Protein 4HBK (pdb70)

B-factor: mean 17.93, std 8.65, range [5.61, 59.39]

Solvent-accessible surface area: 13708 Å² total; per-residue (Å²): 111,138,60,42,162,6,65,70,50,113,58,1,31,7,8,0,1,2,2,82,97,11,84,136,52,69,7,14,41,0,0,100,58,0,1,81,39,21,1,79,3,0,5,0,0,39,22,41,169,12,6,47,87,0,0,86,17,2,83,90,2,27,120,60,42,195,38,121,43,116,61,4,14,0,1,0,3,0,6,1,6,36,6,98,49,118,40,0,62,147,6,0,76,66,0,9,157,45,1,119,22,132,42,0,22,3,1,0,3,15,16,0,0,2,2,101,66,58,59,107,18,87,10,71,75,129,128,38,97,20,32,73,24,115,14,70,16,48,46,3,4,117,24,0,6,97,1,38,86,108,35,37,1,68,3,1,0,0,2,4,2,5,59,97,0,0,81,50,2,38,143,110,29,151,42,112,0,1,0,0,9,5,2,0,1,2,18,26,5,17,66,113,10,3,107,25,0,59,89,52,36,5,10,0,3,0,24,12,2,43,53,140,7,54,83,35,96,9,0,82,95,0,3,149,135,46,182,38,48,30,5,12,0,0,0,17,0,0,7,48,35,144,1,0,0,2,1,76,10,24,71,95,165,112,0,86,36,4,44,72,0,69,111,29,118,4,54,136,141,9,25,117,54,1,49,85,85,21,116,86,89,56,81,94,46,60,122,99,1,58,70,20,156,36,16,2,38,174,63,130,62

Sequence (301 aa):
MEPLKMNNGRSIPVIGLGTWNSPPGEVGAAVKKALEIGYRHLDCAYVYRNEAEIGEALENALNSLRLKREDIFITSKLWNTFFRPEHVRKACEETLKNLRLNYLDLYLIHWPVPLKHGGDLFPTDSNGQLCLDNVPHEDTWKEMEKLVDEGLVKSIGLSNFNKRQIQNILEHCRIKPANLQIEIHANFPNIKLVEYAQSVGLTVTAYAPLGNLLTKPCVLEIAHRHKKTPAQVLLRYLLQRKLIVVPKSVTFKRIEENFQVFDFQLSNEEMHELNTESLNERQFTLLQMSGHQEYPFKEEY

Secondary structure (DSSP, 8-state):
-PPEEPTTS-EE-SB-EE--SPSTTHHHHHHHHHHHHT--EEE--GGGT-HHHHHHHHHHHHHHTT--GGGSEEEEEE-GGG-SHHHHHHHHHHHHHHHT-S-EEEEEE--S--B-SSS-SS-B-SSS-B-B----HHHHHHHHHHHHHTTSEEEEEEES--HHHHHHHHHH-SS---EEEEE-BTTB--HHHHHHHHHTT-EEEEESTT--GGG-HHHHHHHHHHT--HHHHHHHHHHHTT-EE--B---HHHHHHHH--SS----HHHHHHHH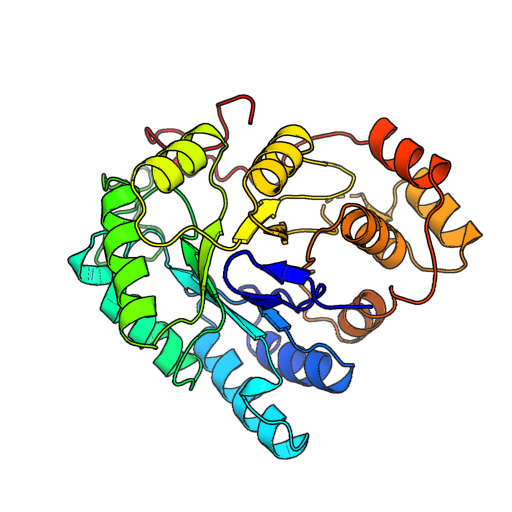HT-----S---GGGTTSTT-TTSS--

Nearest PDB structures (foldseek):
  4hbk-assembly1_A  TM=1.003E+00  e=3.392E-67  Schistosoma japonicum
  1hqt-assembly1_A  TM=9.658E-01  e=2.242E-40  Sus scrofa
  2alr-assembly1_A  TM=9.658E-01  e=7.827E-40  Homo sapiens
  1abn-assembly1_A  TM=9.702E-01  e=4.597E-37  Homo sapiens
  1lwi-assembly1_B  TM=9.612E-01  e=2.238E-34  Rattus norvegicus

CATH classification: 3.20.20.100

Organism: Schistosoma japonicum (NCBI:txid6182)

Radius of gyration: 18.74 Å; Cα contacts (8 Å, |Δi|>4): 573; chains: 1; bounding box: 38×51×46 Å

Foldseek 3Di:
DAFPQWPVRDGHRQEEAEAALDDPPLLLLLLLLLVVLPHQEYAEEVQRVCLLSQLVSVVVNCVVVVHDPVSHAYEYEDAQQQLQLVRLVVSLVVSCVSNVHQAHAEYEHAEPWHAHHDDDSFPADPVRAGHTDDDQPLSSVVSVVVCCVVRRYVAYAYELAALVNLVVNVVRDPHHHGEYEYADWLQAHVPVRCVSCVVVRHAYEHECLCVVQQPDPLLVVQCVVFVAGSLLSGSLLQVVVVHRYHYYDSDSVVSNSNPPNPPDHDDPVSSVVSNVPHNHDDPDQPCSRVPDPRRHPPPPD

InterPro domains:
  IPR018170 Aldo/keto reductase, conserved site [PS00062] (144-161)
  IPR018170 Aldo/keto reductase, conserved site [PS00063] (255-270)
  IPR018170 Aldo/keto reductase, conserved site [PS00798] (38-55)
  IPR020471 Aldo-keto reductase [PIRSF000097] (4-310)
  IPR020471 Aldo-keto reductase [PR00069] (34-58)
  IPR020471 Aldo-keto reductase [PR00069] (94-112)
  IPR020471 Aldo-keto reductase [PR00069] (144-161)
  IPR020471 Aldo-keto reductase [PR00069] (178-207)
  IPR020471 Aldo-keto reductase [PR00069] (222-246)
  IPR020471 Aldo-keto reductase [PTHR11732] (5-286)
  IPR023210 NADP-dependent oxidoreductase domain [PF00248] (15-284)
  IPR036812 NAD(P)-dependent oxidoreductase domain superfamily [G3DSA:3.20.20.100] (2-310)
  IPR036812 NAD(P)-dependent oxidoreductase domain superfamily [SSF51430] (5-305)

Structure (mmCIF, N/CA/C/O backbone):
data_4HBK
#
_entry.id   4HBK
#
_cell.length_a   67.486
_cell.length_b   90.990
_cell.length_c   54.667
_cell.angle_alpha   90.00
_cell.angle_beta   90.00
_cell.angle_gamma   90.00
#
_symmetry.space_group_name_H-M   'P 21 21 2'
#
loop_
_entity.id
_entity.type
_entity.pdbx_description
1 polymer 'Aldo-keto reductase family 1, member B4 (Aldose reductase)'
2 water water
#
loop_
_atom_site.group_PDB
_atom_site.id
_atom_site.type_symbol
_atom_site.label_atom_id
_atom_site.label_alt_id
_atom_site.label_comp_id
_atom_site.label_asym_id
_atom_site.label_entity_id
_atom_site.label_seq_id
_atom_site.pdbx_PDB_ins_code
_atom_site.Cartn_x
_atom_site.Cartn_y
_atom_site.Cartn_z
_atom_site.occupancy
_atom_site.B_iso_or_equiv
_atom_site.auth_seq_id
_atom_site.auth_comp_id
_atom_site.auth_asym_id
_atom_site.auth_atom_id
_atom_site.pdbx_PDB_model_num
ATOM 1 N N . MET A 1 35 ? 19.814 -35.806 -11.621 1.00 38.38 1 MET A N 1
ATOM 2 C CA . MET A 1 35 ? 21.190 -35.478 -11.993 1.00 42.24 1 MET A CA 1
ATOM 3 C C . MET A 1 35 ? 21.785 -34.318 -11.179 1.00 39.00 1 MET A C 1
ATOM 4 O O . MET A 1 35 ? 21.146 -33.775 -10.265 1.00 37.52 1 MET A O 1
ATOM 9 N N . GLU A 1 36 ? 23.007 -33.936 -11.540 1.00 33.64 2 GLU A N 1
ATOM 10 C CA . GLU A 1 36 ? 23.845 -33.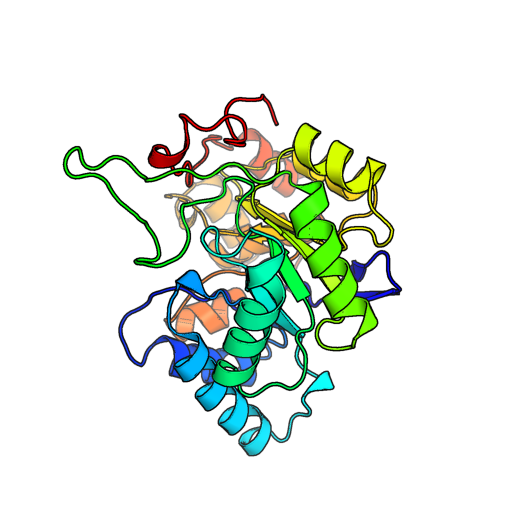101 -10.684 1.00 26.35 2 GLU A CA 1
ATOM 11 C C . GLU A 1 36 ? 23.527 -31.612 -10.722 1.00 25.42 2 GLU A C 1
ATOM 12 O O . GLU A 1 36 ? 23.231 -31.057 -11.782 1.00 18.15 2 GLU A O 1
ATOM 18 N N . PRO A 1 37 ? 23.629 -30.959 -9.555 1.00 21.50 3 PRO A N 1
ATOM 19 C CA . PRO A 1 37 ? 23.485 -29.510 -9.417 1.00 17.13 3 PRO A CA 1
ATOM 20 C C . PRO A 1 37 ? 24.453 -28.844 -10.364 1.00 20.14 3 PRO A C 1
ATOM 21 O O . PRO A 1 37 ? 25.512 -29.401 -10.640 1.00 19.75 3 PRO A O 1
ATOM 25 N N . LEU A 1 38 ? 24.093 -27.674 -10.867 1.00 12.17 4 LEU A N 1
ATOM 26 C CA . LEU A 1 38 ? 25.004 -26.918 -11.704 1.00 15.45 4 LEU A CA 1
ATOM 27 C C . LEU A 1 38 ? 26.035 -26.180 -10.830 1.00 19.28 4 LEU A C 1
ATOM 28 O O . LEU A 1 38 ? 25.701 -25.622 -9.778 1.00 18.26 4 LEU A O 1
ATOM 33 N N . LYS A 1 39 ? 27.289 -26.188 -11.264 1.00 15.03 5 LYS A N 1
ATOM 34 C CA . LYS A 1 39 ? 28.348 -25.506 -10.539 1.00 15.38 5 LYS A CA 1
ATOM 35 C C . LYS A 1 39 ? 28.460 -24.072 -11.012 1.00 15.93 5 LYS A C 1
ATOM 36 O O . LYS A 1 39 ? 28.557 -23.803 -12.215 1.00 16.86 5 LYS A O 1
ATOM 42 N N . MET A 1 40 ? 28.466 -23.142 -10.069 1.00 15.58 6 MET A N 1
ATOM 43 C CA . MET A 1 40 ? 28.451 -21.734 -10.434 1.00 15.12 6 MET A CA 1
ATOM 44 C C . MET A 1 40 ? 29.858 -21.163 -10.432 1.00 15.15 6 MET A C 1
ATOM 45 O O . MET A 1 40 ? 30.790 -21.800 -9.957 1.00 14.15 6 MET A O 1
ATOM 50 N N . ASN A 1 41 ? 30.022 -19.958 -10.957 1.00 16.18 7 ASN A N 1
ATOM 51 C CA . ASN A 1 41 ? 31.371 -19.414 -11.081 1.00 17.70 7 ASN A CA 1
ATOM 52 C C . ASN A 1 41 ? 32.065 -19.111 -9.749 1.00 17.94 7 ASN A C 1
ATOM 53 O O . ASN A 1 41 ? 33.253 -18.801 -9.729 1.00 22.17 7 ASN A O 1
ATOM 58 N N . ASN A 1 42 ? 31.337 -19.200 -8.642 1.00 17.95 8 ASN A N 1
ATOM 59 C CA . ASN A 1 42 ? 31.945 -18.970 -7.331 1.00 13.87 8 ASN A CA 1
ATOM 60 C C . ASN A 1 42 ? 32.192 -20.270 -6.570 1.00 14.39 8 ASN A C 1
ATOM 61 O O . ASN A 1 42 ? 32.482 -20.257 -5.375 1.00 15.74 8 ASN A O 1
ATOM 66 N N . GLY A 1 43 ? 32.065 -21.396 -7.261 1.00 15.66 9 GLY A N 1
ATOM 67 C CA . GLY A 1 43 ? 32.348 -22.682 -6.655 1.00 17.62 9 GLY A CA 1
ATOM 68 C C . GLY A 1 43 ? 31.132 -23.355 -6.046 1.00 20.22 9 GLY A C 1
ATOM 69 O O . GLY A 1 43 ? 31.144 -24.565 -5.828 1.00 15.02 9 GLY A O 1
ATOM 70 N N . ARG A 1 44 ? 30.078 -22.583 -5.777 1.00 18.87 10 ARG A N 1
ATOM 71 C CA . ARG A 1 44 ? 28.862 -23.144 -5.183 1.00 16.17 10 ARG A CA 1
ATOM 72 C C . ARG A 1 44 ? 27.974 -23.822 -6.235 1.00 15.61 10 ARG A C 1
ATOM 73 O O . ARG A 1 44 ? 28.104 -23.560 -7.435 1.00 18.25 10 ARG A O 1
ATOM 81 N N . SER A 1 45 ? 27.086 -24.702 -5.783 1.00 10.95 11 SER A N 1
ATOM 82 C CA . SER A 1 45 ? 26.195 -25.432 -6.688 1.00 15.68 11 SER A CA 1
ATOM 83 C C . SER A 1 45 ? 24.755 -25.003 -6.537 1.00 14.26 11 SER A C 1
ATOM 84 O O . SER A 1 45 ? 24.317 -24.610 -5.449 1.00 8.14 11 SER A O 1
ATOM 87 N N . ILE A 1 46 ? 24.011 -25.128 -7.631 1.00 12.41 12 ILE A N 1
ATOM 88 C CA . ILE A 1 46 ? 22.581 -24.881 -7.607 1.00 10.96 12 ILE A CA 1
ATOM 89 C C . ILE A 1 46 ? 21.813 -26.037 -8.252 1.00 9.29 12 ILE A C 1
ATOM 90 O O . ILE A 1 46 ? 22.132 -26.446 -9.363 1.00 11.40 12 ILE A O 1
ATOM 95 N N . PRO A 1 47 ? 20.791 -26.562 -7.556 1.00 9.16 13 PRO A N 1
ATOM 96 C CA . PRO A 1 47 ? 19.942 -27.651 -8.059 1.00 8.33 13 PRO A CA 1
ATOM 97 C C . PRO A 1 47 ? 19.242 -27.272 -9.357 1.00 8.35 13 PRO A C 1
ATOM 98 O O . PRO A 1 47 ? 18.730 -26.159 -9.473 1.00 8.61 13 PRO A O 1
ATOM 102 N N . VAL A 1 48 ? 19.218 -28.182 -10.327 1.00 8.20 14 VAL A N 1
ATOM 103 C CA . VAL A 1 48 ? 18.757 -27.824 -11.669 1.00 8.56 14 VAL A CA 1
ATOM 104 C C . VAL A 1 48 ? 17.237 -27.704 -11.793 1.00 9.73 14 VAL A C 1
ATOM 105 O O . VAL A 1 48 ? 16.725 -27.278 -12.836 1.00 9.06 14 VAL A O 1
ATOM 109 N N . ILE A 1 49 ? 16.513 -28.100 -10.750 1.00 7.49 15 ILE A N 1
ATOM 110 C CA . ILE A 1 49 ? 15.077 -27.826 -10.696 1.00 9.68 15 ILE A CA 1
ATOM 111 C C . ILE A 1 49 ? 14.710 -27.233 -9.339 1.00 9.71 15 ILE A C 1
ATOM 112 O O . ILE A 1 49 ? 15.249 -27.641 -8.310 1.00 9.41 15 ILE A O 1
ATOM 117 N N . GLY A 1 50 ? 13.816 -26.249 -9.356 1.00 8.25 16 GLY A N 1
ATOM 118 C CA . GLY A 1 50 ? 13.330 -25.637 -8.139 1.00 9.34 16 GLY A CA 1
ATOM 119 C C . GLY A 1 50 ? 11.852 -25.346 -8.266 1.00 9.81 16 GLY A C 1
ATOM 120 O O . GLY A 1 50 ? 11.323 -25.293 -9.381 1.00 10.14 16 GLY A O 1
ATOM 121 N N . LEU A 1 51 ? 11.172 -25.174 -7.135 1.00 8.13 17 LEU A N 1
ATOM 122 C CA . LEU A 1 51 ? 9.770 -24.776 -7.163 1.00 8.58 17 LEU A CA 1
ATOM 123 C C . LEU A 1 51 ? 9.657 -23.282 -7.415 1.00 9.81 17 LEU A C 1
ATOM 124 O O . LEU A 1 51 ? 10.217 -22.482 -6.664 1.00 10.64 17 LEU A O 1
ATOM 129 N N . GLY A 1 52 ? 8.947 -22.909 -8.473 1.00 7.97 18 GLY A N 1
ATOM 130 C CA . GLY A 1 52 ? 8.670 -21.511 -8.735 1.00 11.18 18 GLY A CA 1
ATOM 131 C C . GLY A 1 52 ? 7.442 -21.095 -7.950 1.00 15.07 18 GLY A C 1
ATOM 132 O O . GLY A 1 52 ? 6.462 -21.841 -7.883 1.00 14.88 18 GLY A O 1
ATOM 133 N N . THR A 1 53 ? 7.490 -19.921 -7.333 1.00 15.67 19 THR A N 1
ATOM 134 C CA . THR A 1 53 ? 6.339 -19.432 -6.592 1.00 15.50 19 THR A CA 1
ATOM 135 C C . THR A 1 53 ? 5.772 -18.177 -7.257 1.00 20.06 19 THR A C 1
ATOM 136 O O . THR A 1 53 ? 6.417 -17.548 -8.091 1.00 18.33 19 THR A O 1
ATOM 140 N N . TRP A 1 54 ? 4.548 -17.823 -6.901 1.00 17.67 20 TRP A N 1
ATOM 141 C CA . TRP A 1 54 ? 3.970 -16.596 -7.410 1.00 23.41 20 TRP A CA 1
ATOM 142 C C . TRP A 1 54 ? 2.831 -16.163 -6.503 1.00 23.27 20 TRP A C 1
ATOM 143 O O . TRP A 1 54 ? 2.538 -16.827 -5.503 1.00 20.61 20 TRP A O 1
ATOM 154 N N . ASN A 1 55 ? 2.214 -15.038 -6.842 1.00 21.88 21 ASN A N 1
ATOM 155 C CA . ASN A 1 55 ? 1.112 -14.510 -6.059 1.00 24.05 21 ASN A CA 1
ATOM 156 C C . ASN A 1 55 ? -0.147 -15.348 -6.279 1.00 26.95 21 ASN A C 1
ATOM 157 O O . ASN A 1 55 ? -1.143 -14.864 -6.820 1.00 23.75 21 ASN A O 1
ATOM 162 N N . SER A 1 56 ? -0.082 -16.608 -5.857 1.00 25.39 22 SER A N 1
ATOM 163 C CA . SER A 1 56 ? -1.199 -17.538 -5.956 1.00 23.96 22 SER A CA 1
ATOM 164 C C . SER A 1 56 ? -2.179 -17.327 -4.806 1.00 28.59 22 SER A C 1
ATOM 165 O O . SER A 1 56 ? -1.831 -16.711 -3.792 1.00 26.29 22 SER A O 1
ATOM 168 N N . PRO A 1 57 ? -3.407 -17.852 -4.956 1.00 25.81 23 PRO A N 1
ATOM 169 C CA . PRO A 1 57 ? -4.465 -17.735 -3.944 1.00 30.24 23 PRO A CA 1
ATOM 170 C C . PRO A 1 57 ? -3.956 -18.131 -2.563 1.00 28.12 23 PRO A C 1
ATOM 171 O O . PRO A 1 57 ? -3.092 -18.999 -2.474 1.00 25.71 23 PRO A O 1
ATOM 175 N N . PRO A 1 58 ? -4.509 -17.524 -1.501 1.00 27.68 24 PRO A N 1
ATOM 176 C CA . PRO A 1 58 ? -3.979 -17.637 -0.136 1.00 28.21 24 PRO A CA 1
ATOM 177 C C . PRO A 1 58 ? -3.916 -19.085 0.361 1.00 27.52 24 PRO A C 1
ATOM 178 O O . PRO A 1 58 ? -4.879 -19.839 0.184 1.00 22.92 24 PRO A O 1
ATOM 182 N N . GLY A 1 59 ? -2.797 -19.459 0.981 1.00 21.50 25 GLY A N 1
ATOM 183 C CA . GLY A 1 59 ? -2.653 -20.795 1.533 1.00 17.56 25 GLY A CA 1
ATOM 184 C C . GLY A 1 59 ? -2.159 -21.811 0.523 1.00 18.69 25 GLY A C 1
ATOM 185 O O . GLY A 1 59 ? -1.733 -22.914 0.882 1.00 21.51 25 GLY A O 1
ATOM 186 N N . GLU A 1 60 ? -2.196 -21.453 -0.752 1.00 17.27 26 GLU A N 1
ATOM 187 C CA . GLU A 1 60 ? -1.725 -22.376 -1.779 1.00 15.83 26 GLU A CA 1
ATOM 188 C C . GLU A 1 60 ? -0.191 -22.504 -1.785 1.00 19.56 26 GLU A C 1
ATOM 189 O O . GLU A 1 60 ? 0.340 -23.614 -1.910 1.00 18.53 26 GLU A O 1
ATOM 195 N N . VAL A 1 61 ? 0.524 -21.387 -1.635 1.00 14.53 27 VAL A N 1
ATOM 196 C CA . VAL A 1 61 ? 1.981 -21.447 -1.690 1.00 14.70 27 VAL A CA 1
ATOM 197 C C . VAL A 1 61 ? 2.589 -22.246 -0.533 1.00 12.10 27 VAL A C 1
ATOM 198 O O . VAL A 1 61 ? 3.527 -23.027 -0.730 1.00 10.24 27 VAL A O 1
ATOM 202 N N . GLY A 1 62 ? 2.048 -22.067 0.667 1.00 12.33 28 GLY A N 1
ATOM 203 C CA . GLY A 1 62 ? 2.547 -22.781 1.828 1.00 10.69 28 GLY A CA 1
ATOM 204 C C . GLY A 1 62 ? 2.462 -24.279 1.610 1.00 14.53 28 GLY A C 1
ATOM 205 O O . GLY A 1 62 ? 3.413 -25.033 1.869 1.00 11.48 28 GLY A O 1
ATOM 206 N N . ALA A 1 63 ? 1.314 -24.716 1.108 1.00 11.77 29 ALA A N 1
ATOM 207 C CA . ALA A 1 63 ? 1.090 -26.136 0.867 1.00 15.06 29 ALA A CA 1
ATOM 208 C C . ALA A 1 63 ? 1.969 -26.649 -0.273 1.00 13.02 29 ALA A C 1
ATOM 209 O O . ALA A 1 63 ? 2.458 -27.786 -0.231 1.00 10.59 29 ALA A O 1
ATOM 211 N N . ALA A 1 64 ? 2.162 -25.809 -1.291 1.00 10.90 30 ALA A N 1
ATOM 212 C CA . ALA A 1 64 ? 3.052 -26.138 -2.404 1.00 10.61 30 ALA A CA 1
ATOM 213 C C . ALA A 1 64 ? 4.490 -26.352 -1.919 1.00 10.45 30 ALA A C 1
ATOM 214 O O . ALA A 1 64 ? 5.159 -27.292 -2.351 1.00 10.43 30 ALA A O 1
ATOM 216 N N . VAL A 1 65 ? 4.964 -25.492 -1.019 1.00 8.78 31 VAL A N 1
ATOM 217 C CA . VAL A 1 65 ? 6.332 -25.610 -0.516 1.00 9.84 31 VAL A CA 1
ATOM 218 C C . VAL A 1 65 ? 6.541 -26.967 0.176 1.00 10.68 31 VAL A C 1
ATOM 219 O O . VAL A 1 65 ? 7.454 -27.723 -0.163 1.00 7.41 31 VAL A O 1
ATOM 223 N N . LYS A 1 66 ? 5.669 -27.272 1.125 1.00 12.18 32 LYS A N 1
ATOM 224 C CA . LYS A 1 66 ? 5.670 -28.564 1.808 1.00 13.85 32 LYS A CA 1
ATOM 225 C C . LYS A 1 66 ? 5.579 -29.750 0.836 1.00 10.56 32 LYS A C 1
ATOM 226 O O . LYS A 1 66 ? 6.320 -30.717 0.971 1.00 9.47 32 LYS A O 1
ATOM 232 N N . LYS A 1 67 ? 4.670 -29.684 -0.132 1.00 10.23 33 LYS A N 1
ATOM 233 C CA . LYS A 1 67 ? 4.512 -30.786 -1.083 1.00 10.09 33 LYS A CA 1
ATOM 234 C C . LYS A 1 67 ? 5.782 -30.955 -1.902 1.00 11.43 33 LYS A C 1
ATOM 235 O O . LYS A 1 67 ? 6.322 -32.059 -2.007 1.00 12.08 33 LYS A O 1
ATOM 241 N N . ALA A 1 68 ? 6.277 -29.852 -2.462 1.00 11.76 34 ALA A N 1
ATOM 242 C CA . ALA A 1 68 ? 7.529 -29.882 -3.215 1.00 11.93 34 ALA A CA 1
ATOM 243 C C . ALA A 1 68 ? 8.663 -30.556 -2.440 1.00 10.77 34 ALA A C 1
ATOM 244 O O . ALA A 1 68 ? 9.396 -31.385 -2.994 1.00 12.57 34 ALA A O 1
ATOM 246 N N . LEU A 1 69 ? 8.836 -30.174 -1.176 1.00 9.94 35 LEU A N 1
ATOM 247 C CA . LEU A 1 69 ? 9.965 -30.681 -0.399 1.00 9.38 35 LEU A CA 1
ATOM 248 C C . LEU A 1 69 ? 9.787 -32.172 -0.100 1.00 13.05 35 LEU A C 1
ATOM 249 O O . LEU A 1 69 ? 10.756 -32.921 -0.111 1.00 9.91 35 LEU A O 1
ATOM 254 N N . GLU A 1 70 ? 8.545 -32.599 0.141 1.00 10.88 36 GLU A N 1
ATOM 255 C CA . GLU A 1 70 ? 8.246 -34.025 0.331 1.00 15.26 36 GLU A CA 1
ATOM 256 C C . GLU A 1 70 ? 8.554 -34.846 -0.915 1.00 12.94 36 GLU A C 1
ATOM 257 O O . GLU A 1 70 ? 9.068 -35.958 -0.828 1.00 13.41 36 GLU A O 1
ATOM 263 N N . ILE A 1 71 ? 8.213 -34.292 -2.070 1.00 11.62 37 ILE A N 1
ATOM 264 C CA . ILE A 1 71 ? 8.477 -34.930 -3.348 1.00 10.87 37 ILE A CA 1
ATOM 265 C C . ILE A 1 71 ? 9.990 -35.069 -3.625 1.00 13.91 37 ILE A C 1
ATOM 266 O O . ILE A 1 71 ? 10.430 -36.032 -4.232 1.00 15.06 37 ILE A O 1
ATOM 271 N N . GLY A 1 72 ? 10.785 -34.109 -3.170 1.00 13.20 38 GLY A N 1
ATOM 272 C CA . GLY A 1 72 ? 12.216 -34.179 -3.388 1.00 12.23 38 GLY A CA 1
ATOM 273 C C . GLY A 1 72 ? 12.877 -32.873 -3.811 1.00 11.03 38 GLY A C 1
ATOM 274 O O . GLY A 1 72 ? 14.091 -32.782 -3.794 1.00 13.09 38 GLY A O 1
ATOM 275 N N . TYR A 1 73 ? 12.098 -31.867 -4.197 1.00 11.26 39 TYR A N 1
ATOM 276 C CA . TYR A 1 73 ? 12.664 -30.561 -4.537 1.00 10.55 39 TYR A CA 1
ATOM 277 C C . TYR A 1 73 ? 13.578 -30.060 -3.410 1.00 11.68 39 TYR A C 1
ATOM 278 O O . TYR A 1 73 ? 13.234 -30.187 -2.229 1.00 9.32 39 TYR A O 1
ATOM 287 N N . ARG A 1 74 ? 14.712 -29.455 -3.771 1.00 10.39 40 ARG A N 1
ATOM 288 C CA . ARG A 1 74 ? 15.656 -28.922 -2.784 1.00 10.89 40 ARG A CA 1
ATOM 289 C C . ARG A 1 74 ? 16.047 -27.476 -3.130 1.00 11.91 40 ARG A C 1
ATOM 290 O O . ARG A 1 74 ? 17.114 -26.984 -2.761 1.00 11.60 40 ARG A O 1
ATOM 298 N N . HIS A 1 75 ? 15.152 -26.796 -3.828 1.00 8.91 41 HIS A N 1
ATOM 299 C CA . HIS A 1 75 ? 15.428 -25.482 -4.375 1.00 8.95 41 HIS A CA 1
ATOM 300 C C . HIS A 1 75 ? 14.088 -24.760 -4.461 1.00 8.64 41 HIS A C 1
ATOM 301 O O . HIS A 1 75 ? 13.141 -25.289 -5.047 1.00 7.38 41 HIS A O 1
ATOM 308 N N . LEU A 1 76 ? 13.989 -23.579 -3.847 1.00 8.58 42 LEU A N 1
ATOM 309 C CA . LEU A 1 76 ? 12.752 -22.785 -3.912 1.00 9.00 42 LEU A CA 1
ATOM 310 C C . LEU A 1 76 ? 13.069 -21.418 -4.471 1.00 9.12 42 LEU A C 1
ATOM 311 O O . LEU A 1 76 ? 14.013 -20.777 -4.022 1.00 8.34 42 LEU A O 1
ATOM 316 N N . ASP A 1 77 ? 12.280 -20.968 -5.445 1.00 6.99 43 ASP A N 1
ATOM 317 C CA . ASP A 1 77 ? 12.505 -19.667 -6.070 1.00 10.01 43 ASP A CA 1
ATOM 318 C C . ASP A 1 77 ? 11.438 -18.665 -5.645 1.00 8.75 43 ASP A C 1
ATOM 319 O O . ASP A 1 77 ? 10.264 -18.840 -5.951 1.00 10.25 43 ASP A O 1
ATOM 324 N N . CYS A 1 78 ? 11.848 -17.616 -4.938 1.00 8.07 44 CYS A N 1
ATOM 325 C CA . CYS A 1 78 ? 10.887 -16.698 -4.324 1.00 10.44 44 CYS A CA 1
ATOM 326 C C . CYS A 1 78 ? 11.067 -15.276 -4.843 1.00 10.72 44 CYS A C 1
ATOM 327 O O . CYS A 1 78 ? 11.983 -14.992 -5.608 1.00 9.00 44 CYS A O 1
ATOM 330 N N . ALA A 1 79 ? 10.189 -14.376 -4.426 1.00 8.80 45 ALA A N 1
ATOM 331 C CA . ALA A 1 79 ? 10.366 -12.975 -4.768 1.00 11.74 45 ALA A CA 1
ATOM 332 C C . ALA A 1 79 ? 9.563 -12.086 -3.836 1.00 13.18 45 ALA A C 1
ATOM 333 O O . ALA A 1 79 ? 8.442 -12.413 -3.447 1.00 9.75 45 ALA A O 1
ATOM 335 N N . TYR A 1 80 ? 10.165 -10.963 -3.467 1.00 11.76 46 TYR A N 1
ATOM 336 C CA . TYR A 1 80 ? 9.528 -10.012 -2.581 1.00 15.09 46 TYR A CA 1
ATOM 337 C C . TYR A 1 80 ? 8.200 -9.581 -3.164 1.00 11.26 46 TYR A C 1
ATOM 338 O O . TYR A 1 80 ? 7.219 -9.413 -2.448 1.00 13.84 46 TYR A O 1
ATOM 347 N N . VAL A 1 81 ? 8.173 -9.401 -4.480 1.00 13.90 47 VAL A N 1
ATOM 348 C CA . VAL A 1 81 ? 7.021 -8.784 -5.139 1.00 12.92 47 VAL A CA 1
ATOM 349 C C . VAL A 1 81 ? 5.755 -9.652 -5.130 1.00 14.66 47 VAL A C 1
ATOM 350 O O . VAL A 1 81 ? 4.660 -9.145 -5.357 1.00 14.21 47 VAL A O 1
ATOM 354 N N . TYR A 1 82 ? 5.893 -10.951 -4.879 1.00 14.44 48 TYR A N 1
ATOM 355 C CA . TYR A 1 82 ? 4.716 -11.827 -4.839 1.00 15.62 48 TYR A CA 1
ATOM 356 C C . TYR A 1 82 ? 4.001 -11.692 -3.501 1.00 17.50 48 TYR A C 1
ATOM 357 O O . TYR A 1 82 ? 2.908 -12.223 -3.316 1.00 18.81 48 TYR A O 1
ATOM 366 N N . ARG A 1 83 ? 4.644 -11.003 -2.561 1.00 15.73 49 ARG A N 1
ATOM 367 C CA . ARG A 1 83 ? 4.038 -10.683 -1.273 1.00 15.75 49 ARG A CA 1
ATOM 368 C C . ARG A 1 83 ? 3.582 -11.914 -0.487 1.00 19.61 49 ARG A C 1
ATOM 369 O O . ARG A 1 83 ? 2.554 -11.874 0.187 1.00 21.70 49 ARG A O 1
ATOM 377 N N . ASN A 1 84 ? 4.343 -13.002 -0.569 1.00 16.08 50 ASN A N 1
ATOM 378 C CA . ASN A 1 84 ? 3.993 -14.221 0.153 1.00 13.67 50 ASN A CA 1
ATOM 379 C C . ASN A 1 84 ? 5.193 -14.903 0.785 1.00 13.92 50 ASN A C 1
ATOM 380 O O . ASN A 1 84 ? 5.139 -16.089 1.098 1.00 14.42 50 ASN A O 1
ATOM 385 N N . GLU A 1 85 ? 6.281 -14.164 0.970 1.00 15.51 51 GLU A N 1
ATOM 386 C CA . GLU A 1 85 ? 7.489 -14.761 1.530 1.00 14.17 51 GLU A CA 1
ATOM 387 C C . GLU A 1 85 ? 7.292 -15.124 3.002 1.00 15.36 51 GLU A C 1
ATOM 388 O O . GLU A 1 85 ? 7.970 -16.008 3.524 1.00 15.07 51 GLU A O 1
ATOM 394 N N . ALA A 1 86 ? 6.356 -14.454 3.670 1.00 11.90 52 ALA A N 1
ATOM 395 C CA . ALA A 1 86 ? 6.062 -14.779 5.062 1.00 11.48 52 ALA A CA 1
ATOM 396 C C . ALA A 1 86 ? 5.364 -16.140 5.158 1.00 13.97 52 ALA A C 1
ATOM 397 O O . ALA A 1 86 ? 5.672 -16.936 6.037 1.00 11.52 52 ALA A O 1
ATOM 399 N N . GLU A 1 87 ? 4.434 -16.404 4.242 1.00 12.60 53 GLU A N 1
ATOM 400 C CA . GLU A 1 87 ? 3.771 -17.704 4.181 1.00 15.00 53 GLU A CA 1
ATOM 401 C C . GLU A 1 87 ? 4.760 -18.793 3.788 1.00 13.77 53 GLU A C 1
ATOM 402 O O . GLU A 1 87 ? 4.693 -19.920 4.281 1.00 14.43 53 GLU A O 1
ATOM 408 N N . ILE A 1 88 ? 5.676 -18.454 2.891 1.00 12.24 54 ILE A N 1
ATOM 409 C CA . ILE A 1 88 ? 6.707 -19.392 2.477 1.00 11.79 54 ILE A CA 1
ATOM 410 C C . ILE A 1 88 ? 7.646 -19.714 3.646 1.00 13.45 54 ILE A C 1
ATOM 411 O O . ILE A 1 88 ? 7.900 -20.877 3.954 1.00 12.05 54 ILE A O 1
ATOM 416 N N . GLY A 1 89 ? 8.152 -18.672 4.296 1.00 13.97 55 GLY A N 1
ATOM 417 C CA . GLY A 1 89 ? 9.037 -18.829 5.433 1.00 13.11 55 GLY A CA 1
ATOM 418 C C . GLY A 1 89 ? 8.482 -19.773 6.488 1.00 17.07 55 GLY A C 1
ATOM 419 O O . GLY A 1 89 ? 9.210 -20.601 7.030 1.00 15.12 55 GLY A O 1
ATOM 420 N N . GLU A 1 90 ? 7.192 -19.653 6.785 1.00 12.25 56 GLU A N 1
ATOM 421 C CA . GLU A 1 90 ? 6.582 -20.484 7.822 1.00 15.21 56 GLU A CA 1
ATOM 422 C C . GLU A 1 90 ? 6.465 -21.928 7.352 1.00 17.62 56 GLU A C 1
ATOM 423 O O . GLU A 1 90 ? 6.855 -22.858 8.070 1.00 16.87 56 GLU A O 1
ATOM 429 N N . ALA A 1 91 ? 5.924 -22.115 6.151 1.00 10.90 57 ALA A N 1
ATOM 430 C CA . ALA A 1 91 ? 5.824 -23.451 5.583 1.00 14.69 57 ALA A CA 1
ATOM 431 C C . ALA A 1 91 ? 7.206 -24.106 5.522 1.00 13.71 57 ALA A C 1
ATOM 432 O O . ALA A 1 91 ? 7.365 -25.280 5.856 1.00 13.62 57 ALA A O 1
ATOM 434 N N . LEU A 1 92 ? 8.212 -23.333 5.121 1.00 13.87 58 LEU A N 1
ATOM 435 C CA . LEU A 1 92 ? 9.584 -23.832 5.028 1.00 11.98 58 LEU A CA 1
ATOM 436 C C . LEU A 1 92 ? 10.102 -24.290 6.392 1.00 14.78 58 LEU A C 1
ATOM 437 O O . LEU A 1 92 ? 10.707 -25.354 6.519 1.00 10.92 58 LEU A O 1
ATOM 442 N N . GLU A 1 93 ? 9.883 -23.467 7.408 1.00 12.52 59 GLU A N 1
ATOM 443 C CA . GLU A 1 93 ? 10.420 -23.759 8.728 1.00 17.41 59 GLU A CA 1
ATOM 444 C C . GLU A 1 93 ? 9.786 -25.026 9.280 1.00 16.51 59 GLU A C 1
ATOM 445 O O . GLU A 1 93 ? 10.459 -25.862 9.881 1.00 17.59 59 GLU A O 1
ATOM 451 N N . ASN A 1 94 ? 8.487 -25.172 9.066 1.00 16.84 60 ASN A N 1
ATOM 452 C CA . ASN A 1 94 ? 7.796 -26.354 9.541 1.00 19.95 60 ASN A CA 1
ATOM 453 C C . ASN A 1 94 ? 8.231 -27.598 8.783 1.00 18.47 60 ASN A C 1
ATOM 454 O O . ASN A 1 94 ? 8.374 -28.663 9.373 1.00 19.47 60 ASN A O 1
ATOM 459 N N . ALA A 1 95 ? 8.466 -27.458 7.480 1.00 17.65 61 ALA A N 1
ATOM 460 C CA . ALA A 1 95 ? 8.900 -28.591 6.661 1.00 14.33 61 ALA A CA 1
ATOM 461 C C . ALA A 1 95 ? 10.295 -29.088 7.018 1.00 16.50 61 ALA A C 1
ATOM 462 O O . ALA A 1 95 ? 10.514 -30.289 7.107 1.00 21.27 61 ALA A O 1
ATOM 464 N N . LEU A 1 96 ? 11.248 -28.182 7.208 1.00 16.94 62 LEU A N 1
ATOM 465 C CA . LEU A 1 96 ? 12.592 -28.605 7.598 1.00 17.52 62 LEU A CA 1
ATOM 466 C C . LEU A 1 96 ? 12.498 -29.436 8.879 1.00 23.30 62 LEU A C 1
ATOM 467 O O . LEU A 1 96 ? 13.177 -30.454 9.040 1.00 16.31 62 LEU A O 1
ATOM 472 N N . ASN A 1 97 ? 11.636 -29.002 9.790 1.00 16.57 63 ASN A N 1
ATOM 473 C CA . ASN A 1 97 ? 11.506 -29.693 11.055 1.00 21.90 63 ASN A CA 1
ATOM 474 C C . ASN A 1 97 ? 10.868 -31.075 10.888 1.00 20.90 63 ASN A C 1
ATOM 475 O O . ASN A 1 97 ? 11.407 -32.068 11.363 1.00 21.27 63 ASN A O 1
ATOM 480 N N . SER A 1 98 ? 9.733 -31.143 10.200 1.00 18.47 64 SER A N 1
ATOM 481 C CA . SER A 1 98 ? 9.022 -32.417 10.053 1.00 20.84 64 SER A CA 1
ATOM 482 C C . SER A 1 98 ? 9.735 -33.411 9.132 1.00 21.07 64 SER A C 1
ATOM 483 O O . SER A 1 98 ? 9.593 -34.621 9.295 1.00 23.25 64 SER A O 1
ATOM 486 N N . LEU A 1 99 ? 10.497 -32.903 8.168 1.00 17.58 65 LEU A N 1
ATOM 487 C CA . LEU A 1 99 ? 11.255 -33.756 7.257 1.00 16.54 65 LEU A CA 1
ATOM 488 C C . LEU A 1 99 ? 12.679 -33.989 7.764 1.00 18.92 65 LEU A C 1
ATOM 489 O O . LEU A 1 99 ? 13.478 -34.679 7.119 1.00 17.45 65 LEU A O 1
ATOM 494 N N . ARG A 1 100 ? 12.985 -33.415 8.923 1.00 16.42 66 ARG A N 1
ATOM 495 C CA . ARG A 1 100 ? 14.334 -33.485 9.488 1.00 17.95 66 ARG A CA 1
ATOM 496 C C . ARG A 1 100 ? 15.403 -33.167 8.430 1.00 19.79 66 ARG A C 1
ATOM 497 O O . ARG A 1 100 ? 16.353 -33.940 8.211 1.00 17.42 66 ARG A O 1
ATOM 505 N N . LEU A 1 101 ? 15.231 -32.021 7.775 1.00 13.88 67 LEU A N 1
ATOM 506 C CA . LEU A 1 101 ? 16.218 -31.511 6.827 1.00 17.24 67 LEU A CA 1
ATOM 507 C C . LEU A 1 101 ? 16.934 -30.292 7.403 1.00 24.47 67 LEU A C 1
ATOM 508 O O . LEU A 1 101 ? 16.343 -29.507 8.159 1.00 19.59 67 LEU A O 1
ATOM 513 N N . LYS A 1 102 ? 18.203 -30.135 7.038 1.00 19.07 68 LYS A N 1
ATOM 514 C CA . LYS A 1 102 ? 18.983 -28.967 7.445 1.00 27.80 68 LYS A CA 1
ATOM 515 C C . LYS A 1 102 ? 18.853 -27.817 6.436 1.00 23.11 68 LYS A C 1
ATOM 516 O O . LYS A 1 102 ? 18.639 -28.036 5.238 1.00 13.78 68 LYS A O 1
ATOM 522 N N . ARG A 1 103 ? 18.976 -26.597 6.946 1.00 26.52 69 ARG A N 1
ATOM 523 C CA . ARG A 1 103 ? 18.983 -25.389 6.127 1.00 22.32 69 ARG A CA 1
ATOM 524 C C . ARG A 1 103 ? 19.881 -25.551 4.909 1.00 18.56 69 ARG A C 1
ATOM 525 O O . ARG A 1 103 ? 19.484 -25.230 3.788 1.00 15.35 69 ARG A O 1
ATOM 533 N N . GLU A 1 104 ? 21.093 -26.051 5.126 1.00 19.57 70 GLU A N 1
ATOM 534 C CA . GLU A 1 104 ? 22.068 -26.085 4.041 1.00 23.35 70 GLU A CA 1
ATOM 535 C C . GLU A 1 104 ? 21.745 -27.139 2.990 1.00 19.93 70 GLU A C 1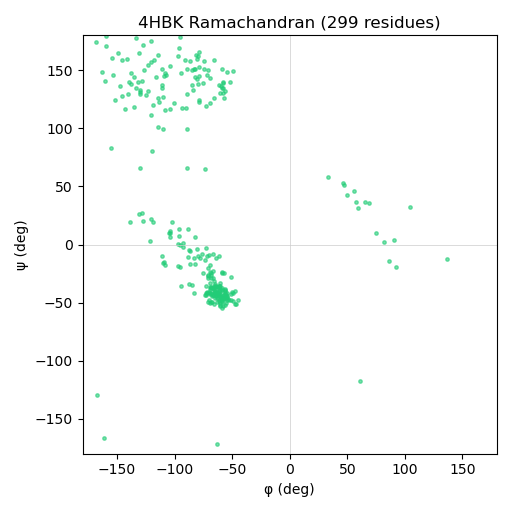
ATOM 536 O O . GLU A 1 104 ? 22.436 -27.236 1.986 1.00 19.57 70 GLU A O 1
ATOM 542 N N . ASP A 1 105 ? 20.691 -27.917 3.223 1.00 18.67 71 ASP A N 1
ATOM 543 C CA . ASP A 1 105 ? 20.210 -28.884 2.234 1.00 16.65 71 ASP A CA 1
ATOM 544 C C . ASP A 1 105 ? 19.299 -28.234 1.188 1.00 15.89 71 ASP A C 1
ATOM 545 O O . ASP A 1 105 ? 18.965 -28.849 0.185 1.00 14.67 71 ASP A O 1
ATOM 550 N N . ILE A 1 106 ? 18.879 -26.995 1.434 1.00 17.06 72 ILE A N 1
ATOM 551 C CA . ILE A 1 106 ? 17.937 -26.332 0.538 1.00 13.60 72 ILE A CA 1
ATOM 552 C C . ILE A 1 106 ? 18.589 -25.121 -0.102 1.00 14.90 72 ILE A C 1
ATOM 553 O O . ILE A 1 106 ? 19.379 -24.420 0.534 1.00 11.92 72 ILE A O 1
ATOM 558 N N . PHE A 1 107 ? 18.241 -24.875 -1.359 1.00 12.72 73 PHE A N 1
ATOM 559 C CA . PHE A 1 107 ? 18.695 -23.690 -2.072 1.00 12.88 73 PHE A CA 1
ATOM 560 C C . PHE A 1 107 ? 17.542 -22.692 -2.154 1.00 10.15 73 PHE A C 1
ATOM 561 O O . PHE A 1 107 ? 16.522 -22.973 -2.775 1.00 13.12 73 PHE A O 1
ATOM 569 N N . ILE A 1 108 ? 17.700 -21.529 -1.533 1.00 10.23 74 ILE A N 1
ATOM 570 C CA . ILE A 1 108 ? 16.636 -20.532 -1.491 1.00 8.86 74 ILE A CA 1
ATOM 571 C C . ILE A 1 108 ? 17.003 -19.273 -2.273 1.00 10.56 74 ILE A C 1
ATOM 572 O O . ILE A 1 108 ? 18.006 -18.614 -1.983 1.00 8.88 74 ILE A O 1
ATOM 577 N N . THR A 1 109 ? 16.169 -18.923 -3.242 1.00 8.35 75 THR A N 1
ATOM 578 C CA . THR A 1 109 ? 16.369 -17.715 -4.025 1.00 8.09 75 THR A CA 1
ATOM 579 C C . THR A 1 109 ? 15.298 -16.695 -3.710 1.00 10.30 75 THR A C 1
ATOM 580 O O . THR A 1 109 ? 14.118 -17.033 -3.585 1.00 10.88 75 THR A O 1
ATOM 584 N N . SER A 1 110 ? 15.707 -15.441 -3.568 1.00 11.33 76 SER A N 1
ATOM 585 C CA . SER A 1 110 ? 14.746 -14.351 -3.568 1.00 8.81 76 SER A CA 1
ATOM 586 C C . SER A 1 110 ? 15.248 -13.244 -4.476 1.00 10.11 76 SER A C 1
ATOM 587 O O . SER A 1 110 ? 16.339 -13.338 -5.044 1.00 10.32 76 SER A O 1
ATOM 590 N N . LYS A 1 111 ? 14.449 -12.197 -4.624 1.00 10.06 77 LYS A N 1
ATOM 591 C CA . LYS A 1 111 ? 14.762 -11.175 -5.608 1.00 9.68 77 LYS A CA 1
ATOM 592 C C . LYS A 1 111 ? 14.469 -9.793 -5.054 1.00 11.00 77 LYS A C 1
ATOM 593 O O . LYS A 1 111 ? 13.464 -9.574 -4.365 1.00 9.80 77 LYS A O 1
ATOM 599 N N . LEU A 1 112 ? 15.363 -8.865 -5.360 1.00 7.88 78 LEU A N 1
ATOM 600 C CA . LEU A 1 112 ? 15.223 -7.482 -4.956 1.00 9.34 78 LEU A CA 1
ATOM 601 C C . LEU A 1 112 ? 14.244 -6.791 -5.887 1.00 10.76 78 LEU A C 1
ATOM 602 O O . LEU A 1 112 ? 14.460 -6.789 -7.100 1.00 9.04 78 LEU A O 1
ATOM 607 N N . TRP A 1 113 ? 13.186 -6.193 -5.330 1.00 8.20 79 TRP A N 1
ATOM 608 C CA . TRP A 1 113 ? 12.162 -5.545 -6.147 1.00 9.50 79 TRP A CA 1
ATOM 609 C C . TRP A 1 113 ? 12.500 -4.116 -6.588 1.00 10.72 79 TRP A C 1
ATOM 610 O O . TRP A 1 113 ? 13.195 -3.389 -5.876 1.00 11.52 79 TRP A O 1
ATOM 621 N N . ASN A 1 114 ? 11.967 -3.725 -7.751 1.00 9.54 80 ASN A N 1
ATOM 622 C CA . ASN A 1 114 ? 12.320 -2.473 -8.444 1.00 9.17 80 ASN A CA 1
ATOM 623 C C . ASN A 1 114 ? 12.272 -1.185 -7.597 1.00 11.86 80 ASN A C 1
ATOM 624 O O . ASN A 1 114 ? 12.976 -0.213 -7.890 1.00 11.88 80 ASN A O 1
ATOM 629 N N . THR A 1 115 ? 11.429 -1.161 -6.566 1.00 12.23 81 THR A N 1
ATOM 630 C CA . THR A 1 115 ? 11.262 0.044 -5.753 1.00 13.46 81 THR A CA 1
ATOM 631 C C . THR A 1 115 ? 12.375 0.219 -4.706 1.00 15.44 81 THR A C 1
ATOM 632 O O . THR A 1 115 ? 12.415 1.229 -3.991 1.00 12.98 81 THR A O 1
ATOM 636 N N . PHE A 1 116 ? 13.276 -0.756 -4.629 1.00 10.75 82 PHE A N 1
ATOM 637 C CA . PHE A 1 116 ? 14.350 -0.740 -3.640 1.00 12.66 82 PHE A CA 1
ATOM 638 C C . PHE A 1 116 ? 15.744 -0.766 -4.279 1.00 13.75 82 PHE A C 1
ATOM 639 O O . PHE A 1 116 ? 16.709 -1.155 -3.625 1.00 12.96 82 PHE A O 1
ATOM 647 N N . PHE A 1 117 ? 15.845 -0.349 -5.542 1.00 10.74 83 PHE A N 1
ATOM 648 C CA . PHE A 1 117 ? 17.114 -0.375 -6.274 1.00 10.66 83 PHE A CA 1
ATOM 649 C C . PHE A 1 117 ? 18.096 0.734 -5.867 1.00 16.43 83 PHE A C 1
ATOM 650 O O . PHE A 1 117 ? 19.309 0.594 -6.050 1.00 9.93 83 PHE A O 1
ATOM 658 N N . ARG A 1 118 ? 17.593 1.838 -5.324 1.00 13.71 84 ARG A N 1
ATOM 659 C CA . ARG A 1 118 ? 18.511 2.862 -4.834 1.00 16.73 84 ARG A CA 1
ATOM 660 C C . ARG A 1 118 ? 19.371 2.276 -3.722 1.00 15.56 84 ARG A C 1
ATOM 661 O O . ARG A 1 118 ? 18.876 1.542 -2.870 1.00 13.96 84 ARG A O 1
ATOM 669 N N . PRO A 1 119 ? 20.672 2.589 -3.746 1.00 15.18 85 PRO A N 1
ATOM 670 C CA . PRO A 1 119 ? 21.649 1.943 -2.867 1.00 16.97 85 PRO A CA 1
ATOM 671 C C . PRO A 1 119 ? 21.222 1.943 -1.406 1.00 14.45 85 PRO A C 1
ATOM 672 O O . PRO A 1 119 ? 21.406 0.939 -0.729 1.00 15.66 85 PRO A O 1
ATOM 676 N N . GLU A 1 120 ? 20.652 3.046 -0.934 1.00 15.52 86 GLU A N 1
ATOM 677 C CA . GLU A 1 120 ? 20.343 3.188 0.482 1.00 16.26 86 GLU A CA 1
ATOM 678 C C . GLU A 1 120 ? 19.199 2.277 0.954 1.00 19.14 86 GLU A C 1
ATOM 679 O O . GLU A 1 120 ? 18.957 2.160 2.154 1.00 19.52 86 GLU A O 1
ATOM 685 N N . HIS A 1 121 ? 18.511 1.626 0.017 1.00 15.84 87 HIS A N 1
ATOM 6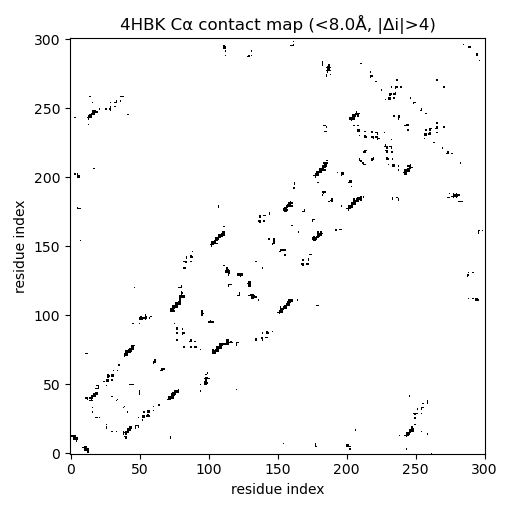86 C CA . HIS A 1 121 ? 17.369 0.776 0.351 1.00 16.50 87 HIS A CA 1
ATOM 687 C C . HIS A 1 121 ? 17.623 -0.730 0.193 1.00 14.16 87 HIS A C 1
ATOM 688 O O . HIS A 1 121 ? 16.873 -1.548 0.722 1.00 14.08 87 HIS A O 1
ATOM 695 N N . VAL A 1 122 ? 18.661 -1.094 -0.552 1.00 13.30 88 VAL A N 1
ATOM 696 C CA . VAL A 1 122 ? 18.936 -2.500 -0.838 1.00 13.48 88 VAL A CA 1
ATOM 697 C C . VAL A 1 122 ? 19.055 -3.371 0.425 1.00 12.31 88 VAL A C 1
ATOM 698 O O . VAL A 1 122 ? 18.435 -4.422 0.513 1.00 12.70 88 VAL A O 1
ATOM 702 N N . ARG A 1 123 ? 19.828 -2.921 1.406 1.00 16.25 89 ARG A N 1
ATOM 703 C CA . ARG A 1 123 ? 20.076 -3.709 2.617 1.00 18.58 89 ARG A CA 1
ATOM 704 C C . ARG A 1 123 ? 18.794 -4.053 3.363 1.00 16.56 89 ARG A C 1
ATOM 705 O O . ARG A 1 123 ? 18.558 -5.215 3.730 1.00 14.28 89 ARG A O 1
ATOM 713 N N . LYS A 1 124 ? 17.965 -3.045 3.594 1.00 14.06 90 LYS A N 1
ATOM 714 C CA . LYS A 1 124 ? 16.736 -3.259 4.345 1.00 14.47 90 LYS A CA 1
ATOM 715 C C . LYS A 1 124 ? 15.785 -4.188 3.606 1.00 15.15 90 LYS A C 1
ATOM 716 O O . LYS A 1 124 ? 15.095 -4.984 4.227 1.00 15.00 90 LYS A O 1
ATOM 722 N N . ALA A 1 125 ? 15.748 -4.092 2.278 1.00 15.86 91 ALA A N 1
ATOM 723 C CA . ALA A 1 125 ? 14.857 -4.952 1.507 1.00 13.02 91 ALA A CA 1
ATOM 724 C C . ALA A 1 125 ? 15.288 -6.405 1.664 1.00 12.00 91 ALA A C 1
ATOM 725 O O . ALA A 1 125 ? 14.460 -7.290 1.830 1.00 11.29 91 ALA A O 1
ATOM 727 N N . CYS A 1 126 ? 16.594 -6.647 1.608 1.00 10.33 92 CYS A N 1
ATOM 728 C CA . CYS A 1 126 ? 17.102 -8.000 1.788 1.00 10.80 92 CYS A CA 1
ATOM 729 C C . CYS A 1 126 ? 16.782 -8.502 3.194 1.00 11.62 92 CYS A C 1
ATOM 730 O O . CYS A 1 126 ? 16.315 -9.625 3.372 1.00 11.42 92 CYS A O 1
ATOM 733 N N . GLU A 1 127 ? 17.033 -7.656 4.184 1.00 11.80 93 GLU A N 1
ATOM 734 C CA . GLU A 1 127 ? 16.809 -8.008 5.582 1.00 15.08 93 GLU A CA 1
ATOM 735 C C . GLU A 1 127 ? 15.351 -8.325 5.826 1.00 15.48 93 GLU A C 1
ATOM 736 O O . GLU A 1 127 ? 15.021 -9.197 6.633 1.00 13.44 93 GLU A O 1
ATOM 742 N N . GLU A 1 128 ? 14.482 -7.599 5.127 1.00 13.14 94 GLU A N 1
ATOM 743 C CA . GLU A 1 128 ? 13.047 -7.787 5.238 1.00 12.05 94 GLU A CA 1
ATOM 744 C C . GLU A 1 128 ? 12.639 -9.140 4.670 1.00 13.63 94 GLU A C 1
ATOM 745 O O . GLU A 1 128 ? 11.917 -9.898 5.306 1.00 13.56 94 GLU A O 1
ATOM 751 N N . THR A 1 129 ? 13.108 -9.426 3.461 1.00 14.59 95 THR A N 1
ATOM 752 C CA . THR A 1 129 ? 12.898 -10.719 2.826 1.00 11.94 95 THR A CA 1
ATOM 753 C C . THR A 1 129 ? 13.383 -11.865 3.729 1.00 11.72 95 THR A C 1
ATOM 754 O O . THR A 1 129 ? 12.688 -12.855 3.916 1.00 10.15 95 THR A O 1
ATOM 758 N N . LEU A 1 130 ? 14.567 -11.717 4.315 1.00 12.16 96 LEU A N 1
ATOM 759 C CA . LEU A 1 130 ? 15.120 -12.761 5.190 1.00 12.37 96 LEU A CA 1
ATOM 760 C C . LEU A 1 130 ? 14.291 -12.916 6.452 1.00 13.92 96 LEU A C 1
ATOM 761 O O . LEU A 1 130 ? 14.117 -14.019 6.967 1.00 12.19 96 LEU A O 1
ATOM 766 N N . LYS A 1 131 ? 13.797 -11.797 6.964 1.00 13.65 97 LYS A N 1
ATOM 767 C CA . LYS A 1 131 ? 12.902 -11.837 8.109 1.00 15.56 97 LYS A CA 1
ATOM 768 C C . LYS A 1 131 ? 11.674 -12.669 7.772 1.00 15.91 97 LYS A C 1
ATOM 769 O O . LYS A 1 131 ? 11.339 -13.605 8.490 1.00 17.14 97 LYS A O 1
ATOM 775 N N . ASN A 1 132 ? 10.998 -12.316 6.681 1.00 14.54 98 ASN A N 1
ATOM 776 C CA . ASN A 1 132 ? 9.798 -13.033 6.255 1.00 13.12 98 ASN A CA 1
ATOM 777 C C . ASN A 1 132 ? 10.031 -14.510 5.949 1.00 12.49 98 ASN A C 1
ATOM 778 O O . ASN A 1 132 ? 9.195 -15.349 6.270 1.00 12.46 98 ASN A O 1
ATOM 783 N N . LEU A 1 133 ? 11.162 -14.827 5.323 1.00 12.72 99 LEU A N 1
ATOM 784 C CA . LEU A 1 133 ? 11.497 -16.217 5.004 1.00 12.68 99 LEU A CA 1
ATOM 785 C C . LEU A 1 133 ? 12.007 -16.965 6.228 1.00 12.71 99 LEU A C 1
ATOM 786 O O . LEU A 1 133 ? 12.169 -18.184 6.194 1.00 14.31 99 LEU A O 1
ATOM 791 N N . ARG A 1 134 ? 12.292 -16.227 7.298 1.00 11.94 100 ARG A N 1
ATOM 792 C CA . ARG A 1 134 ? 12.764 -16.841 8.531 1.00 15.97 100 ARG A CA 1
ATOM 793 C C . ARG A 1 134 ? 14.144 -17.490 8.352 1.00 15.08 100 ARG A C 1
ATOM 794 O O . ARG A 1 134 ? 14.444 -18.525 8.941 1.00 14.46 100 ARG A O 1
ATOM 802 N N . LEU A 1 135 ? 14.985 -16.837 7.555 1.00 16.11 101 LEU A N 1
ATOM 803 C CA . LEU A 1 135 ? 16.310 -17.331 7.215 1.00 14.22 101 LEU A CA 1
ATOM 804 C C . LEU A 1 135 ? 17.385 -16.364 7.710 1.00 17.78 101 LEU A C 1
ATOM 805 O O . LEU A 1 135 ? 17.107 -15.183 7.919 1.00 14.11 101 LEU A O 1
ATOM 810 N N . ASN A 1 136 ? 18.614 -16.854 7.874 1.00 11.20 102 ASN A N 1
ATOM 811 C CA . ASN A 1 136 ? 19.724 -15.968 8.210 1.00 15.76 102 ASN A CA 1
ATOM 812 C C . ASN A 1 136 ? 20.493 -15.539 6.979 1.00 13.02 102 ASN A C 1
ATOM 813 O O . ASN A 1 136 ? 21.208 -14.546 7.014 1.00 14.84 102 ASN A O 1
ATOM 818 N N . TYR A 1 137 ? 20.342 -16.293 5.896 1.00 9.94 103 TYR A N 1
ATOM 819 C CA . TYR A 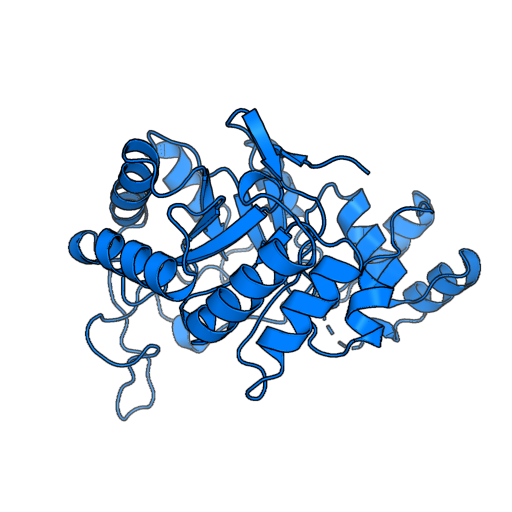1 137 ? 20.982 -15.955 4.627 1.00 11.18 103 TYR A CA 1
ATOM 820 C C . TYR A 1 137 ? 20.191 -16.543 3.459 1.00 10.76 103 TYR A C 1
ATOM 821 O O . TYR A 1 137 ? 19.399 -17.471 3.639 1.00 10.16 103 TYR A O 1
ATOM 830 N N . LEU A 1 138 ? 20.412 -15.988 2.270 1.00 10.35 104 LEU A N 1
ATOM 831 C CA . LEU A 1 138 ? 19.811 -16.488 1.041 1.00 10.74 104 LEU A CA 1
ATOM 832 C C . LEU A 1 138 ? 20.910 -17.159 0.244 1.00 11.42 104 LEU A C 1
ATOM 833 O O . LEU A 1 138 ? 22.061 -16.731 0.287 1.00 8.80 104 LEU A O 1
ATOM 838 N N . ASP A 1 139 ? 20.576 -18.220 -0.476 1.00 10.26 105 ASP A N 1
ATOM 839 C CA . ASP A 1 139 ? 21.561 -18.817 -1.364 1.00 11.58 105 ASP A CA 1
ATOM 840 C C . ASP A 1 139 ? 21.792 -17.940 -2.589 1.00 11.06 105 ASP A C 1
ATOM 841 O O . ASP A 1 139 ? 22.917 -17.846 -3.088 1.00 11.77 105 ASP A O 1
ATOM 846 N N . LEU A 1 140 ? 20.728 -17.294 -3.055 1.00 8.23 106 LEU A N 1
ATOM 847 C CA . LEU A 1 140 ? 20.798 -16.492 -4.269 1.00 9.81 106 LEU A CA 1
ATOM 848 C C . LEU A 1 140 ? 19.839 -15.295 -4.170 1.00 10.49 106 LEU A C 1
ATOM 849 O O . LEU A 1 140 ? 18.698 -15.436 -3.717 1.00 9.23 106 LEU A O 1
ATOM 854 N N . TYR A 1 141 ? 20.313 -14.122 -4.589 1.00 8.32 107 TYR A N 1
ATOM 855 C CA . TYR A 1 141 ? 19.517 -12.901 -4.560 1.00 8.31 107 TYR A CA 1
ATOM 856 C C . TYR A 1 141 ? 19.720 -12.185 -5.884 1.00 8.69 107 TYR A C 1
ATOM 857 O O . TYR A 1 141 ? 20.837 -11.795 -6.224 1.00 7.97 107 TYR A O 1
ATOM 866 N N . LEU A 1 142 ? 18.632 -12.017 -6.630 1.00 8.96 108 LEU A N 1
ATOM 867 C CA . LEU A 1 142 ? 18.685 -11.472 -7.979 1.00 6.88 108 LEU A CA 1
ATOM 868 C C . LEU A 1 142 ? 18.107 -10.074 -8.036 1.00 8.57 108 LEU A C 1
ATOM 869 O O . LEU A 1 142 ? 17.133 -9.769 -7.353 1.00 8.75 108 LEU A O 1
ATOM 874 N N . ILE A 1 143 ? 18.672 -9.228 -8.884 1.00 7.77 109 ILE A N 1
ATOM 875 C CA . ILE A 1 143 ? 17.966 -8.006 -9.240 1.00 8.43 109 ILE A CA 1
ATOM 876 C C . ILE A 1 143 ? 16.796 -8.377 -10.157 1.00 8.54 109 ILE A C 1
ATOM 877 O O . ILE A 1 143 ? 16.994 -8.950 -11.236 1.00 7.07 109 ILE A O 1
ATOM 882 N N . HIS A 1 144 ? 15.572 -8.070 -9.727 1.00 8.35 110 HIS A N 1
ATOM 883 C CA . HIS A 1 144 ? 14.381 -8.614 -10.402 1.00 8.77 110 HIS A CA 1
ATOM 884 C C . HIS A 1 144 ? 14.221 -8.121 -11.845 1.00 9.65 110 HIS A C 1
ATOM 885 O O . HIS A 1 144 ? 13.837 -8.895 -12.722 1.00 12.88 110 HIS A O 1
ATOM 892 N N . TRP A 1 145 ? 14.509 -6.836 -12.064 1.00 9.56 111 TRP A N 1
ATOM 893 C CA . TRP A 1 145 ? 14.412 -6.166 -13.367 1.00 8.69 111 TRP A CA 1
ATOM 894 C C . TRP A 1 145 ? 15.528 -5.130 -13.436 1.00 9.26 111 TRP A C 1
ATOM 895 O O . TRP A 1 145 ? 16.038 -4.711 -12.398 1.00 8.00 111 TRP A O 1
ATOM 906 N N . PRO A 1 146 ? 15.914 -4.718 -14.656 1.00 8.69 112 PRO A N 1
ATOM 907 C CA . PRO A 1 146 ? 16.818 -3.582 -14.906 1.00 11.37 112 PRO A CA 1
ATOM 908 C C . PRO A 1 146 ? 16.117 -2.209 -14.879 1.00 12.31 112 PRO A C 1
ATOM 909 O O . PRO A 1 146 ? 16.747 -1.184 -15.191 1.00 10.01 112 PRO A O 1
ATOM 913 N N . VAL A 1 147 ? 14.842 -2.187 -14.503 1.00 8.86 113 VAL A N 1
ATOM 914 C CA . VAL A 1 147 ? 14.051 -0.946 -14.531 1.00 10.60 113 VAL A CA 1
ATOM 915 C C . VAL A 1 147 ? 13.620 -0.485 -13.135 1.00 10.90 113 VAL A C 1
ATOM 916 O O . VAL A 1 147 ? 12.669 -1.007 -12.567 1.00 8.23 113 VAL A O 1
ATOM 920 N N . PRO A 1 148 ? 14.317 0.509 -12.578 1.00 10.29 114 PRO A N 1
ATOM 921 C CA . PRO A 1 148 ? 13.935 0.946 -11.234 1.00 12.66 114 PRO A CA 1
ATOM 922 C C . PRO A 1 148 ? 12.605 1.703 -11.228 1.00 14.33 114 PRO A C 1
ATOM 923 O O . PRO A 1 148 ? 12.252 2.347 -12.213 1.00 15.21 114 PRO A O 1
ATOM 927 N N . LEU A 1 149 ? 11.884 1.605 -10.116 1.00 11.42 115 LEU A N 1
ATOM 928 C CA . LEU A 1 149 ? 10.599 2.262 -9.925 1.00 14.85 115 LEU A CA 1
ATOM 929 C C 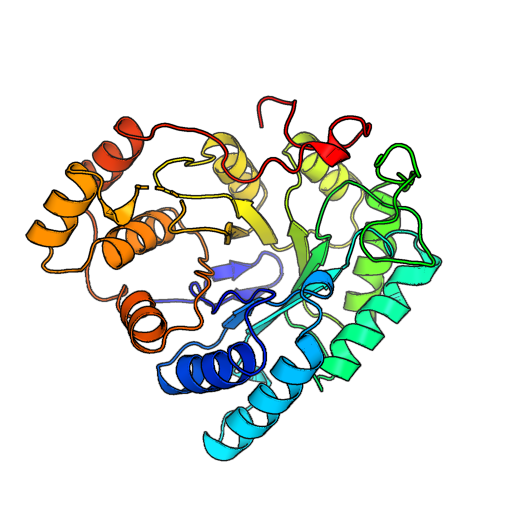. LEU A 1 149 ? 10.709 3.133 -8.679 1.00 15.01 115 LEU A C 1
ATOM 930 O O . LEU A 1 149 ? 11.535 2.857 -7.791 1.00 12.83 115 LEU A O 1
ATOM 935 N N . LYS A 1 150 ? 9.892 4.180 -8.608 1.00 12.62 116 LYS A N 1
ATOM 936 C CA . LYS A 1 150 ? 9.955 5.119 -7.487 1.00 16.42 116 LYS A CA 1
ATOM 937 C C . LYS A 1 150 ? 9.775 4.418 -6.142 1.00 16.60 116 LYS A C 1
ATOM 938 O O . LYS A 1 150 ? 8.857 3.621 -5.957 1.00 18.79 116 LYS A O 1
ATOM 944 N N . HIS A 1 151 ? 10.657 4.719 -5.200 1.00 13.99 117 HIS A N 1
ATOM 945 C CA . HIS A 1 151 ? 10.576 4.123 -3.874 1.00 19.81 117 HIS A CA 1
ATOM 946 C C . HIS A 1 151 ? 9.572 4.840 -2.981 1.00 23.98 117 HIS A C 1
ATOM 947 O O . HIS A 1 151 ? 9.338 6.034 -3.137 1.00 23.48 117 HIS A O 1
ATOM 954 N N . GLY A 1 152 ? 8.987 4.110 -2.038 1.00 28.84 118 GLY A N 1
ATOM 955 C CA . GLY A 1 152 ? 8.270 4.740 -0.941 1.00 35.55 118 GLY A CA 1
ATOM 956 C C . GLY A 1 152 ? 6.761 4.687 -1.024 1.00 39.14 118 GLY A C 1
ATOM 957 O O . GLY A 1 152 ? 6.068 5.594 -0.557 1.00 37.10 118 GLY A O 1
ATOM 958 N N . GLY A 1 153 ? 6.244 3.616 -1.607 1.00 36.99 119 GLY A N 1
ATOM 959 C CA . GLY A 1 153 ? 4.812 3.482 -1.744 1.00 36.78 119 GLY A CA 1
ATOM 960 C C . GLY A 1 153 ? 4.432 2.081 -2.141 1.00 32.87 119 GLY A C 1
ATOM 961 O O . GLY A 1 153 ? 4.870 1.103 -1.528 1.00 33.50 119 GLY A O 1
ATOM 962 N N . ASP A 1 154 ? 3.620 1.987 -3.184 1.00 24.79 120 ASP A N 1
ATOM 963 C CA . ASP A 1 154 ? 3.158 0.697 -3.660 1.00 26.73 120 ASP A CA 1
ATOM 964 C C . ASP A 1 154 ? 4.223 0.007 -4.523 1.00 26.46 120 ASP A C 1
ATOM 965 O O . ASP A 1 154 ? 5.167 0.643 -5.000 1.00 19.46 120 ASP A O 1
ATOM 970 N N . LEU A 1 155 ? 4.079 -1.296 -4.714 1.00 23.07 121 LEU A N 1
ATOM 971 C CA . LEU A 1 155 ? 5.095 -2.031 -5.447 1.00 19.59 121 LEU A CA 1
ATOM 972 C C . LEU A 1 155 ? 5.148 -1.600 -6.902 1.00 17.61 121 LEU A C 1
ATOM 973 O O . LEU A 1 155 ? 6.197 -1.668 -7.536 1.00 18.27 121 LEU A O 1
ATOM 978 N N . PHE A 1 156 ? 4.011 -1.158 -7.421 1.00 16.06 122 PHE A N 1
ATOM 979 C CA . PHE A 1 156 ? 3.949 -0.571 -8.749 1.00 15.95 122 PHE A CA 1
ATOM 980 C C . PHE A 1 156 ? 3.449 0.868 -8.639 1.00 17.37 122 PHE A C 1
ATOM 981 O O . PHE A 1 156 ? 2.265 1.131 -8.859 1.00 19.08 122 PHE A O 1
ATOM 989 N N . PRO A 1 157 ? 4.348 1.808 -8.291 1.00 16.25 123 PRO A N 1
ATOM 990 C CA . PRO A 1 157 ? 3.921 3.206 -8.131 1.00 16.19 123 PRO A CA 1
ATOM 991 C C . PRO A 1 157 ? 3.301 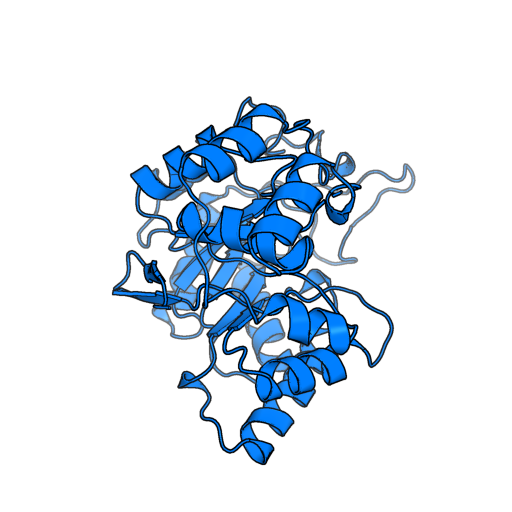3.688 -9.431 1.00 16.35 123 PRO A C 1
ATOM 992 O O . PRO A 1 157 ? 3.919 3.516 -10.484 1.00 17.26 123 PRO A O 1
ATOM 996 N N . THR A 1 158 ? 2.117 4.291 -9.372 1.00 15.53 124 THR A N 1
ATOM 997 C CA . THR A 1 158 ? 1.380 4.609 -10.596 1.00 16.11 124 THR A CA 1
ATOM 998 C C . THR A 1 158 ? 0.787 6.026 -10.597 1.00 16.89 124 THR A C 1
ATOM 999 O O . THR A 1 158 ? 0.366 6.520 -9.562 1.00 19.76 124 THR A O 1
ATOM 1003 N N . ASP A 1 159 ? 0.770 6.665 -11.767 1.00 23.61 125 ASP A N 1
ATOM 1004 C CA . ASP A 1 159 ? 0.121 7.962 -11.983 1.00 28.64 125 ASP A CA 1
ATOM 1005 C C . ASP A 1 159 ? -1.367 7.872 -11.768 1.00 30.51 125 ASP A C 1
ATOM 1006 O O . ASP A 1 159 ? -1.886 6.847 -11.345 1.00 30.29 125 ASP A O 1
ATOM 1011 N N . SER A 1 160 ? -2.053 8.957 -12.109 1.00 31.93 126 SER A N 1
ATOM 1012 C CA . SER A 1 160 ? -3.495 8.918 -12.322 1.00 33.02 126 SER A CA 1
ATOM 1013 C C . SER A 1 160 ? -3.760 8.951 -13.833 1.00 33.06 126 SER A C 1
ATOM 1014 O O . SER A 1 160 ? -4.893 9.136 -14.275 1.00 50.26 126 SER A O 1
ATOM 1017 N N . ASN A 1 161 ? -2.689 8.799 -14.610 1.00 36.74 127 ASN A N 1
ATOM 1018 C CA . ASN A 1 161 ? -2.777 8.496 -16.035 1.00 32.56 127 ASN A CA 1
ATOM 1019 C C . ASN A 1 161 ? -2.602 6.992 -16.184 1.00 22.20 127 ASN A C 1
ATOM 1020 O O . ASN A 1 161 ? -2.598 6.456 -17.294 1.00 26.70 127 ASN A O 1
ATOM 1025 N N . GLY A 1 162 ? -2.426 6.317 -15.052 1.00 19.99 128 GLY A N 1
ATOM 1026 C CA . GLY A 1 162 ? -2.120 4.895 -15.053 1.00 24.06 128 GLY A CA 1
ATOM 1027 C C . GLY A 1 162 ? -0.688 4.556 -15.458 1.00 23.32 128 GLY A C 1
ATOM 1028 O O . GLY A 1 162 ? -0.368 3.391 -15.679 1.00 24.15 128 GLY A O 1
ATOM 1029 N N . GLN A 1 163 ? 0.169 5.570 -15.556 1.00 25.56 129 GLN A N 1
ATOM 1030 C CA . GLN A 1 163 ? 1.572 5.370 -15.911 1.00 26.91 129 GLN A CA 1
ATOM 1031 C C . GLN A 1 163 ? 2.371 4.976 -14.684 1.00 20.64 129 GLN A C 1
ATOM 1032 O O . GLN A 1 163 ? 2.116 5.473 -13.588 1.00 21.52 129 GLN A O 1
ATOM 1038 N N . LEU A 1 164 ? 3.355 4.106 -14.880 1.00 15.77 130 LEU A N 1
ATOM 1039 C CA . LEU A 1 164 ? 4.266 3.715 -13.815 1.00 12.37 130 LEU A CA 1
ATOM 1040 C C . LEU A 1 164 ? 5.172 4.899 -13.441 1.00 17.14 130 LEU A C 1
ATOM 1041 O O . LEU A 1 164 ? 5.552 5.693 -14.300 1.00 16.45 130 LEU A O 1
ATOM 1046 N N . CYS A 1 165 ? 5.483 5.041 -12.157 1.00 14.26 131 CYS A N 1
ATOM 1047 C CA . CYS A 1 165 ? 6.405 6.086 -11.719 1.00 15.53 131 CYS A CA 1
ATOM 1048 C C . CYS A 1 165 ? 7.829 5.534 -11.763 1.00 17.56 131 CYS A C 1
ATOM 1049 O O . CYS A 1 165 ? 8.256 4.819 -10.861 1.00 16.21 131 CYS A O 1
ATOM 1052 N N . LEU A 1 166 ? 8.548 5.862 -12.831 1.00 16.41 132 LEU A N 1
ATOM 1053 C CA . LEU A 1 166 ? 9.897 5.358 -13.065 1.00 15.50 132 LEU A CA 1
ATOM 1054 C C . LEU A 1 166 ? 10.930 6.031 -12.162 1.00 16.46 132 LEU A C 1
ATOM 1055 O O . LEU A 1 166 ? 10.709 7.125 -11.652 1.00 15.85 132 LEU A O 1
ATOM 1060 N N . ASP A 1 167 ? 12.064 5.364 -11.964 1.00 17.38 133 ASP A N 1
ATOM 1061 C CA . ASP A 1 167 ? 13.183 5.968 -11.257 1.00 16.24 133 ASP A CA 1
ATOM 1062 C C . ASP A 1 167 ? 14.451 5.760 -12.083 1.00 16.79 133 ASP A C 1
ATOM 1063 O O . ASP A 1 167 ? 14.462 4.955 -13.016 1.00 18.65 133 ASP A O 1
ATOM 1068 N N . ASN A 1 168 ? 15.508 6.499 -11.766 1.00 16.39 134 ASN A N 1
ATOM 1069 C CA . ASN A 1 168 ? 16.781 6.342 -12.469 1.00 16.75 134 ASN A CA 1
ATOM 1070 C C . ASN A 1 168 ? 17.911 5.957 -11.512 1.00 17.57 134 ASN A C 1
ATOM 1071 O O . ASN A 1 168 ? 18.323 6.760 -10.677 1.00 16.12 134 ASN A O 1
ATOM 1076 N N . VAL A 1 169 ? 18.405 4.727 -11.634 1.00 16.07 135 VAL A N 1
ATOM 1077 C CA . VAL A 1 169 ? 19.460 4.234 -10.753 1.00 14.89 135 VAL A CA 1
ATOM 1078 C C . VAL A 1 169 ? 20.416 3.361 -11.539 1.00 16.71 135 VAL A C 1
ATOM 1079 O O . VAL A 1 169 ? 20.020 2.310 -12.038 1.00 13.35 135 VAL A O 1
ATOM 1083 N N . PRO A 1 170 ? 21.686 3.780 -11.648 1.00 14.94 136 PRO A N 1
ATOM 1084 C CA . PRO A 1 170 ? 22.591 2.961 -12.456 1.00 17.90 136 PRO A CA 1
ATOM 1085 C C . PRO A 1 170 ? 22.675 1.526 -11.941 1.00 13.02 136 PRO A C 1
ATOM 1086 O O . PRO A 1 170 ? 22.714 1.272 -10.731 1.00 12.77 136 PRO A O 1
ATOM 1090 N N . HIS A 1 171 ? 22.698 0.588 -12.873 1.00 10.83 137 HIS A N 1
ATOM 1091 C CA . HIS A 1 171 ? 22.804 -0.817 -12.514 1.00 12.75 137 HIS A CA 1
ATOM 1092 C C . HIS A 1 171 ? 24.000 -1.102 -11.621 1.00 13.21 137 HIS A C 1
ATOM 1093 O O . HIS A 1 171 ? 23.881 -1.853 -10.654 1.00 10.08 137 HIS A O 1
ATOM 1100 N N . GLU A 1 172 ? 25.143 -0.487 -11.923 1.00 11.01 138 GLU A N 1
ATOM 1101 C CA . GLU A 1 172 ? 26.367 -0.773 -11.174 1.00 14.57 138 GLU A CA 1
ATOM 1102 C C . GLU A 1 172 ? 26.302 -0.278 -9.734 1.00 14.10 138 GLU A C 1
ATOM 1103 O O . GLU A 1 172 ? 26.963 -0.838 -8.853 1.00 13.94 138 GLU A O 1
ATOM 1109 N N . ASP A 1 173 ? 25.490 0.751 -9.488 1.00 12.18 139 ASP A N 1
ATOM 1110 C CA . ASP A 1 173 ? 25.314 1.270 -8.134 1.00 11.03 139 ASP A CA 1
ATOM 1111 C C . ASP A 1 173 ? 24.483 0.324 -7.266 1.00 12.57 139 ASP A C 1
ATOM 1112 O O . ASP A 1 173 ? 24.803 0.100 -6.096 1.00 11.29 139 ASP A O 1
ATOM 1117 N N . THR A 1 174 ? 23.403 -0.217 -7.824 1.00 11.69 140 THR A N 1
ATOM 1118 C CA . THR A 1 174 ? 22.627 -1.208 -7.089 1.00 11.10 140 THR A CA 1
ATOM 1119 C C . THR A 1 174 ? 23.514 -2.422 -6.838 1.00 12.01 140 THR A C 1
ATOM 1120 O O . THR A 1 174 ? 23.519 -2.987 -5.743 1.00 9.36 140 THR A O 1
ATOM 1124 N N . TRP A 1 175 ? 24.298 -2.798 -7.844 1.00 10.10 141 TRP A N 1
ATOM 1125 C CA . TRP A 1 175 ? 25.119 -3.990 -7.728 1.00 12.14 141 TRP A CA 1
ATOM 1126 C C . TRP A 1 175 ? 26.134 -3.872 -6.601 1.00 11.27 141 TRP A C 1
ATOM 1127 O O . TRP A 1 175 ? 26.418 -4.855 -5.917 1.00 11.05 141 TRP A O 1
ATOM 1138 N N . LYS A 1 176 ? 26.687 -2.678 -6.411 1.00 11.54 142 LYS A N 1
ATOM 1139 C CA . LYS A 1 176 ? 27.646 -2.482 -5.329 1.00 15.19 142 LYS A CA 1
ATOM 1140 C C . LYS A 1 176 ? 27.027 -2.881 -3.992 1.00 13.48 142 LYS A C 1
ATOM 1141 O O . LYS A 1 176 ? 27.682 -3.524 -3.171 1.00 13.06 142 LYS A O 1
ATOM 1147 N N . GLU A 1 177 ? 25.770 -2.509 -3.777 1.00 10.37 143 GLU A N 1
ATOM 1148 C CA . GLU A 1 177 ? 25.093 -2.885 -2.541 1.00 12.06 143 GLU A CA 1
ATOM 1149 C C . GLU A 1 177 ? 24.825 -4.382 -2.482 1.00 9.99 143 GLU A C 1
ATOM 1150 O O . GLU A 1 177 ? 24.841 -4.978 -1.404 1.00 11.22 143 GLU A O 1
ATOM 1156 N N . MET A 1 178 ? 24.571 -4.990 -3.636 1.00 10.44 144 MET A N 1
ATOM 1157 C CA . MET A 1 178 ? 24.346 -6.434 -3.682 1.00 13.42 144 MET A CA 1
ATOM 1158 C C . MET A 1 178 ? 25.632 -7.122 -3.243 1.00 12.41 144 MET A C 1
ATOM 1159 O O . MET A 1 178 ? 25.610 -8.151 -2.563 1.00 11.62 144 MET A O 1
ATOM 1164 N N . GLU A 1 179 ? 26.755 -6.543 -3.637 1.00 9.84 145 GLU A N 1
ATOM 1165 C CA . GLU A 1 179 ? 28.045 -7.148 -3.356 1.00 9.71 145 GLU A CA 1
ATOM 1166 C C . GLU A 1 179 ? 28.305 -7.152 -1.867 1.00 11.44 145 GLU A C 1
ATOM 1167 O O . GLU A 1 179 ? 28.890 -8.099 -1.334 1.00 12.62 145 GLU A O 1
ATOM 1173 N N . LYS A 1 180 ? 27.851 -6.100 -1.194 1.00 9.15 146 LYS A N 1
ATOM 1174 C CA . LYS A 1 180 ? 28.048 -5.989 0.244 1.00 15.30 146 LYS A CA 1
ATOM 1175 C C . LYS A 1 180 ? 27.275 -7.069 0.988 1.00 14.00 146 LYS A C 1
ATOM 1176 O O . LYS A 1 180 ? 27.698 -7.531 2.044 1.00 13.89 146 LYS A O 1
ATOM 1182 N N . LEU A 1 181 ? 26.139 -7.474 0.434 1.00 12.72 147 LEU A N 1
ATOM 1183 C CA . LEU A 1 181 ? 25.347 -8.542 1.032 1.00 11.28 147 LEU A CA 1
ATOM 1184 C C . LEU A 1 181 ? 26.156 -9.832 1.055 1.00 11.54 147 LEU A C 1
ATOM 1185 O O . LEU A 1 181 ? 26.056 -10.632 1.995 1.00 12.54 147 LEU A O 1
ATOM 1190 N N . VAL A 1 182 ? 26.952 -10.040 0.012 1.00 10.34 148 VAL A N 1
ATOM 1191 C CA . VAL A 1 182 ? 27.819 -11.209 -0.039 1.00 11.42 148 VAL A CA 1
ATOM 1192 C C . VAL A 1 182 ? 28.950 -11.061 0.998 1.00 14.68 148 VAL A C 1
ATOM 1193 O O . VAL A 1 182 ? 29.222 -11.989 1.762 1.00 11.94 148 VAL A O 1
ATOM 1197 N N . ASP A 1 183 ? 29.599 -9.894 1.018 1.00 11.63 149 ASP A N 1
ATOM 1198 C CA . ASP A 1 183 ? 30.642 -9.606 2.003 1.00 12.79 149 ASP A CA 1
ATOM 1199 C C . ASP A 1 183 ? 30.186 -9.938 3.426 1.00 15.11 149 ASP A C 1
ATOM 1200 O O . ASP A 1 183 ? 30.945 -10.492 4.219 1.00 15.56 149 ASP A O 1
ATOM 1205 N N . GLU A 1 184 ? 28.942 -9.593 3.737 1.00 13.48 150 GLU A N 1
ATOM 1206 C CA . GLU A 1 184 ? 28.405 -9.699 5.088 1.00 18.91 150 GLU A CA 1
ATOM 1207 C C . GLU A 1 184 ? 27.826 -11.070 5.414 1.00 18.39 150 GLU A C 1
ATOM 1208 O O . GLU A 1 184 ? 27.407 -11.308 6.540 1.00 21.44 150 GLU A O 1
ATOM 1214 N N . GLY A 1 185 ? 27.770 -11.963 4.433 1.00 17.19 151 GLY A N 1
ATOM 1215 C CA . GLY A 1 185 ? 27.211 -13.284 4.672 1.00 16.23 151 GLY A CA 1
ATOM 1216 C C . GLY A 1 185 ? 25.687 -13.395 4.630 1.00 15.78 151 GLY A C 1
ATOM 1217 O O . GLY A 1 185 ? 25.137 -14.474 4.858 1.00 17.53 151 GLY A O 1
ATOM 1218 N N . LEU A 1 186 ? 24.997 -12.297 4.335 1.00 15.60 152 LEU A N 1
ATOM 1219 C CA . LEU A 1 186 ? 23.544 -12.327 4.213 1.00 12.60 152 LEU A CA 1
ATOM 1220 C C . LEU A 1 186 ? 23.097 -13.068 2.951 1.00 9.95 152 LEU A C 1
ATOM 1221 O O . LEU A 1 186 ? 22.003 -13.637 2.898 1.00 11.18 152 LEU A O 1
ATOM 1226 N N . VAL A 1 187 ? 23.955 -13.064 1.941 1.00 10.27 153 VAL A N 1
ATOM 1227 C CA . VAL A 1 187 ? 23.666 -13.728 0.676 1.00 12.24 153 VAL A CA 1
ATOM 1228 C C . VAL A 1 187 ? 24.910 -14.476 0.188 1.00 9.87 153 VAL A C 1
ATOM 1229 O O . VAL A 1 187 ? 26.007 -13.947 0.279 1.00 9.28 153 VAL A O 1
ATOM 1233 N N . LYS A 1 188 ? 24.751 -15.699 -0.323 1.00 9.69 154 LYS A N 1
ATOM 1234 C CA . LYS A 1 188 ? 25.915 -16.461 -0.807 1.00 8.10 154 LYS A CA 1
ATOM 1235 C C . LYS A 1 188 ? 26.316 -16.095 -2.235 1.00 11.77 154 LYS A C 1
ATOM 1236 O O . LYS A 1 188 ? 27.507 -15.987 -2.554 1.00 8.40 154 LYS A O 1
ATOM 1242 N N . SER A 1 189 ? 25.318 -15.930 -3.102 1.00 10.05 155 SER A N 1
ATOM 1243 C CA . SER A 1 189 ? 25.569 -15.613 -4.504 1.00 7.70 155 SER A CA 1
ATOM 1244 C C . SER A 1 189 ? 24.568 -14.558 -4.936 1.00 9.54 155 SER A C 1
ATOM 1245 O O . SER A 1 189 ? 23.445 -14.533 -4.441 1.00 8.84 155 SER A O 1
ATOM 1248 N N . ILE A 1 190 ? 24.971 -13.686 -5.851 1.00 9.20 156 ILE A N 1
ATOM 1249 C CA . ILE A 1 190 ? 24.066 -12.678 -6.392 1.00 11.52 156 ILE A CA 1
ATOM 1250 C C . ILE A 1 190 ? 23.930 -12.820 -7.913 1.00 10.12 156 ILE A C 1
ATOM 1251 O O . ILE A 1 190 ? 24.804 -13.385 -8.567 1.00 9.60 156 ILE A O 1
ATOM 1256 N N . GLY A 1 191 ? 22.836 -12.314 -8.475 1.00 6.73 157 GLY A N 1
ATOM 1257 C CA . GLY A 1 191 ? 22.610 -12.434 -9.904 1.00 7.24 157 GLY A CA 1
ATOM 1258 C C . GLY A 1 191 ? 21.587 -11.465 -10.485 1.00 9.07 157 GLY A C 1
ATOM 1259 O O . GLY A 1 191 ? 21.183 -10.502 -9.833 1.00 8.38 157 GLY A O 1
ATOM 1260 N N . LEU A 1 192 ? 21.160 -11.736 -11.717 1.00 8.64 158 LEU A N 1
ATOM 1261 C CA . LEU A 1 192 ? 20.316 -10.816 -12.470 1.00 7.68 158 LEU A CA 1
ATOM 1262 C C . LEU A 1 192 ? 19.061 -11.506 -12.983 1.00 8.32 158 LEU A C 1
ATOM 1263 O O . LEU A 1 192 ? 19.062 -12.703 -13.240 1.00 8.49 158 LEU A O 1
ATOM 1268 N N . SER A 1 193 ? 17.988 -10.740 -13.127 1.00 10.80 159 SER A N 1
ATOM 1269 C CA . SER A 1 193 ? 16.767 -11.240 -13.737 1.00 9.76 159 SER A CA 1
ATOM 1270 C C . SER A 1 193 ? 16.296 -10.282 -14.823 1.00 7.72 159 SER A C 1
ATOM 1271 O O . SER A 1 193 ? 16.260 -9.078 -14.608 1.00 8.78 159 SER A O 1
ATOM 1274 N N . ASN A 1 194 ? 15.945 -10.815 -15.992 1.00 5.87 160 ASN A N 1
ATOM 1275 C CA . ASN A 1 194 ? 15.452 -9.985 -17.091 1.00 7.69 160 ASN A CA 1
ATOM 1276 C C . ASN A 1 194 ? 16.429 -8.907 -17.559 1.00 10.49 160 ASN A C 1
ATOM 1277 O O . ASN A 1 194 ? 16.001 -7.829 -17.982 1.00 10.23 160 ASN A O 1
ATOM 1282 N N . PHE A 1 195 ? 17.731 -9.179 -17.467 1.00 5.61 161 PHE A N 1
ATOM 1283 C CA . PHE A 1 195 ? 18.727 -8.264 -18.011 1.00 8.90 161 PHE A CA 1
ATOM 1284 C C . PHE A 1 195 ? 19.081 -8.732 -19.406 1.00 9.18 161 PHE A C 1
ATOM 1285 O O . PHE A 1 195 ? 19.058 -9.925 -19.666 1.00 10.33 161 PHE A O 1
ATOM 1293 N N . ASN A 1 196 ? 19.404 -7.810 -20.308 1.00 11.08 162 ASN A N 1
ATOM 1294 C CA . ASN A 1 196 ? 19.835 -8.213 -21.651 1.00 12.40 162 ASN A CA 1
ATOM 1295 C C . ASN A 1 196 ? 21.361 -8.271 -21.740 1.00 11.81 162 ASN A C 1
ATOM 1296 O O . ASN A 1 196 ? 22.049 -7.969 -20.760 1.00 10.48 162 ASN A O 1
ATOM 1301 N N . LYS A 1 197 ? 21.886 -8.659 -22.901 1.00 12.67 163 LYS A N 1
ATOM 1302 C CA . LYS A 1 197 ? 23.330 -8.859 -23.057 1.00 14.02 163 LYS A CA 1
ATOM 1303 C C . LYS A 1 197 ? 24.114 -7.605 -22.687 1.00 12.94 163 LYS A C 1
ATOM 1304 O O . LYS A 1 197 ? 25.044 -7.659 -21.877 1.00 16.38 163 LYS A O 1
ATOM 1310 N N . ARG A 1 198 ? 23.721 -6.489 -23.296 1.00 13.44 164 ARG A N 1
ATOM 1311 C CA . ARG A 1 198 ? 24.317 -5.170 -23.077 1.00 17.22 164 ARG A CA 1
ATOM 1312 C C . ARG A 1 198 ? 24.414 -4.874 -21.586 1.00 14.71 164 ARG A C 1
ATOM 1313 O O . ARG A 1 198 ? 25.460 -4.469 -21.085 1.00 12.84 164 ARG A O 1
ATOM 1321 N N . GLN A 1 199 ? 23.305 -5.086 -20.886 1.00 11.11 165 GLN A N 1
ATOM 1322 C CA . GLN A 1 199 ? 23.206 -4.753 -19.471 1.00 11.06 165 GLN A CA 1
ATOM 1323 C C . GLN A 1 199 ? 24.076 -5.671 -18.619 1.00 10.21 165 GLN A C 1
ATOM 1324 O O . GLN A 1 199 ? 24.702 -5.233 -17.658 1.00 10.86 165 GLN A O 1
ATOM 1330 N N . ILE A 1 200 ? 24.126 -6.946 -18.976 1.00 9.40 166 ILE A N 1
ATOM 1331 C CA . ILE A 1 200 ? 25.015 -7.881 -18.292 1.00 11.56 166 ILE A CA 1
ATOM 1332 C C . ILE A 1 200 ? 26.491 -7.506 -18.527 1.00 10.97 166 ILE A C 1
ATOM 1333 O O . ILE A 1 200 ? 27.287 -7.468 -17.592 1.00 10.05 166 ILE A O 1
ATOM 1338 N N . GLN A 1 201 ? 26.844 -7.222 -19.779 1.00 12.84 167 GLN A N 1
ATOM 1339 C CA . GLN A 1 201 ? 28.190 -6.767 -20.110 1.00 13.37 167 GLN A CA 1
ATOM 1340 C C . GLN A 1 201 ? 28.610 -5.658 -19.159 1.00 13.85 167 GLN A C 1
ATOM 1341 O O . GLN A 1 201 ? 29.670 -5.724 -18.551 1.00 11.23 167 GLN A O 1
ATOM 1347 N N . ASN A 1 202 ? 27.759 -4.650 -19.013 1.00 13.73 168 ASN A N 1
ATOM 1348 C CA . ASN A 1 202 ? 28.059 -3.513 -18.156 1.00 12.07 168 ASN A CA 1
ATOM 1349 C C . ASN A 1 202 ? 28.268 -3.903 -16.697 1.00 14.29 168 ASN A C 1
ATOM 1350 O O . ASN A 1 202 ? 29.172 -3.389 -16.041 1.00 11.50 168 ASN A O 1
ATOM 1355 N N . ILE A 1 203 ? 27.421 -4.789 -16.181 1.00 13.23 169 ILE A N 1
ATOM 1356 C CA . ILE A 1 203 ? 27.589 -5.279 -14.814 1.00 11.70 169 ILE A CA 1
ATOM 1357 C C . ILE A 1 203 ? 28.957 -5.957 -14.668 1.00 13.15 169 ILE A C 1
ATOM 1358 O O . ILE A 1 203 ? 29.684 -5.715 -13.700 1.00 11.09 169 ILE A O 1
ATOM 1363 N N . LEU A 1 204 ? 29.304 -6.801 -15.636 1.00 10.79 170 LEU A N 1
ATOM 1364 C CA . LEU A 1 204 ? 30.558 -7.557 -15.575 1.00 16.83 170 LEU A CA 1
ATOM 1365 C C . LEU A 1 204 ? 31.781 -6.659 -15.715 1.00 14.43 170 LEU A C 1
ATOM 1366 O O . LEU A 1 204 ? 32.855 -6.967 -15.194 1.00 17.12 170 LEU A O 1
ATOM 1371 N N . GLU A 1 205 ? 31.612 -5.557 -16.431 1.00 15.66 171 GLU A N 1
ATOM 1372 C CA . GLU A 1 205 ? 32.690 -4.600 -16.645 1.00 19.33 171 GLU A CA 1
ATOM 1373 C C . GLU A 1 205 ? 33.022 -3.817 -15.368 1.00 21.96 171 GLU A C 1
ATOM 1374 O O . GLU A 1 205 ? 34.145 -3.348 -15.195 1.00 21.32 171 GLU A O 1
ATOM 1380 N N . HIS A 1 206 ? 32.048 -3.680 -14.471 1.00 18.33 172 HIS A N 1
ATOM 1381 C CA . HIS A 1 206 ? 32.229 -2.834 -13.289 1.00 17.74 172 HIS A CA 1
ATOM 1382 C C . HIS A 1 206 ? 32.353 -3.612 -11.991 1.00 16.41 172 HIS A C 1
ATOM 1383 O O . HIS A 1 206 ? 32.751 -3.057 -10.970 1.00 16.29 172 HIS A O 1
ATOM 1390 N N . CYS A 1 207 ? 31.987 -4.888 -12.017 1.00 16.26 173 CYS A N 1
ATOM 1391 C CA . CYS A 1 207 ? 31.766 -5.620 -10.772 1.00 15.22 173 CYS A CA 1
ATOM 1392 C C . CYS A 1 207 ? 33.054 -6.077 -10.090 1.00 13.73 173 CYS A C 1
ATOM 1393 O O . CYS A 1 207 ? 34.082 -6.296 -10.729 1.00 12.04 173 CYS A O 1
ATOM 1396 N N . ARG A 1 208 ? 32.973 -6.212 -8.775 1.00 11.61 174 ARG A N 1
ATOM 1397 C CA . ARG A 1 208 ? 34.022 -6.840 -7.998 1.00 14.89 174 ARG A CA 1
ATOM 1398 C C . ARG A 1 208 ? 33.646 -8.310 -7.834 1.00 19.81 174 ARG A C 1
ATOM 1399 O O . ARG A 1 208 ? 34.513 -9.176 -7.831 1.00 16.17 174 ARG A O 1
ATOM 1407 N N . ILE A 1 209 ? 32.341 -8.576 -7.702 1.00 15.53 175 ILE A N 1
ATOM 1408 C CA . ILE A 1 209 ? 31.811 -9.936 -7.584 1.00 12.16 175 ILE A CA 1
ATOM 1409 C C . ILE A 1 209 ? 30.881 -10.199 -8.759 1.00 14.17 175 ILE A C 1
ATOM 1410 O O . ILE A 1 209 ? 29.903 -9.487 -8.956 1.00 11.48 175 ILE A O 1
ATOM 1415 N N . LYS A 1 210 ? 31.199 -11.208 -9.555 1.00 12.54 176 LYS A N 1
ATOM 1416 C CA . LYS A 1 210 ? 30.424 -11.477 -10.752 1.00 11.64 176 LYS A CA 1
ATOM 1417 C C . LYS A 1 210 ? 29.052 -12.052 -10.424 1.00 11.02 176 LYS A C 1
ATOM 1418 O O . LYS A 1 210 ? 28.877 -12.766 -9.438 1.00 9.80 176 LYS A O 1
ATOM 1424 N N . PRO A 1 211 ? 28.060 -11.708 -11.238 1.00 9.83 177 PRO A N 1
ATOM 1425 C CA . PRO A 1 211 ? 26.762 -12.371 -11.112 1.00 12.18 177 PRO A CA 1
ATOM 1426 C C . PRO A 1 211 ? 26.985 -13.861 -11.306 1.00 12.32 177 PRO A C 1
ATOM 1427 O O . PRO A 1 211 ? 27.809 -14.229 -12.149 1.00 11.35 177 PRO A O 1
ATOM 1431 N N . ALA A 1 212 ? 26.305 -14.692 -10.517 1.00 10.88 178 ALA A N 1
ATOM 1432 C CA . ALA A 1 212 ? 26.431 -16.144 -10.611 1.00 9.26 178 ALA A CA 1
ATOM 1433 C C . ALA A 1 212 ? 25.320 -16.749 -11.455 1.00 11.67 178 ALA A C 1
ATOM 1434 O O . ALA A 1 212 ? 25.421 -17.891 -11.919 1.00 10.84 178 ALA A O 1
ATOM 1436 N N . ASN A 1 213 ? 24.245 -15.993 -11.648 1.00 8.95 179 ASN A N 1
ATOM 1437 C CA . ASN A 1 213 ? 23.067 -16.554 -12.284 1.00 9.64 179 ASN A CA 1
ATOM 1438 C C . ASN A 1 213 ? 22.233 -15.492 -12.992 1.00 9.75 179 ASN A C 1
ATOM 1439 O O . ASN A 1 213 ? 22.167 -14.343 -12.549 1.00 8.17 179 ASN A O 1
ATOM 1444 N N . LEU A 1 214 ? 21.622 -15.881 -14.107 1.00 7.51 180 LEU A N 1
ATOM 1445 C CA . LEU A 1 214 ? 20.716 -15.014 -14.846 1.00 7.66 180 LEU A CA 1
ATOM 1446 C C . LEU A 1 214 ? 19.412 -15.789 -14.962 1.00 7.94 180 LEU A C 1
ATOM 1447 O O . LEU A 1 214 ? 19.427 -16.964 -15.354 1.00 6.60 180 LEU A O 1
ATOM 1452 N N . GLN A 1 215 ? 18.302 -15.155 -14.593 1.00 6.08 181 GLN A N 1
ATOM 1453 C CA . GLN A 1 215 ? 16.991 -15.784 -14.712 1.00 7.66 181 GLN A CA 1
ATOM 1454 C C . GLN A 1 215 ? 16.196 -15.009 -15.749 1.00 7.80 181 GLN A C 1
ATOM 1455 O O . GLN A 1 215 ? 16.058 -13.797 -15.644 1.00 9.35 181 GLN A O 1
ATOM 1461 N N . ILE A 1 216 ? 15.688 -15.711 -16.751 1.00 6.85 182 ILE A N 1
ATOM 1462 C CA . ILE A 1 216 ? 15.000 -15.088 -17.873 1.00 6.31 182 ILE A CA 1
ATOM 1463 C C . ILE A 1 216 ? 13.942 -16.054 -18.371 1.00 9.79 182 ILE A C 1
ATOM 1464 O O . ILE A 1 216 ? 13.989 -17.243 -18.045 1.00 10.22 182 ILE A O 1
ATOM 1469 N N . GLU A 1 217 ? 13.004 -15.553 -19.174 1.00 8.30 183 GLU A N 1
ATOM 1470 C CA . GLU A 1 217 ? 11.995 -16.403 -19.796 1.00 10.09 183 GLU A CA 1
ATOM 1471 C C . GLU A 1 217 ? 12.620 -17.311 -20.842 1.00 12.33 183 GLU A C 1
ATOM 1472 O O . GLU A 1 217 ? 13.242 -16.845 -21.801 1.00 12.78 183 GLU A O 1
ATOM 1478 N N . ILE A 1 218 ? 12.449 -18.614 -20.650 1.00 11.13 184 ILE A N 1
ATOM 1479 C CA . ILE A 1 218 ? 12.953 -19.600 -21.597 1.00 12.19 184 ILE A CA 1
ATOM 1480 C C . ILE A 1 218 ? 12.003 -20.805 -21.663 1.00 13.07 184 ILE A C 1
ATOM 1481 O O . ILE A 1 218 ? 11.635 -21.398 -20.632 1.00 11.10 184 ILE A O 1
ATOM 1486 N N . HIS A 1 219 ? 11.603 -21.159 -22.878 1.00 12.37 185 HIS A N 1
ATOM 1487 C CA . HIS A 1 219 ? 10.784 -22.341 -23.099 1.00 12.29 185 HIS A CA 1
ATOM 1488 C C . HIS A 1 219 ? 10.740 -22.635 -24.593 1.00 15.11 185 HIS A C 1
ATOM 1489 O O . HIS A 1 219 ? 11.261 -21.863 -25.409 1.00 14.02 185 HIS A O 1
ATOM 1496 N N . ALA A 1 220 ? 10.133 -23.758 -24.955 1.00 11.00 186 ALA A N 1
ATOM 1497 C CA . ALA A 1 220 ? 10.184 -24.215 -26.333 1.00 12.76 186 ALA A CA 1
ATOM 1498 C C . ALA A 1 220 ? 9.595 -23.203 -27.309 1.00 14.84 186 ALA A C 1
ATOM 1499 O O . ALA A 1 220 ? 9.951 -23.212 -28.476 1.00 18.34 186 ALA A O 1
ATOM 1501 N N . ASN A 1 221 ? 8.706 -22.331 -26.836 1.00 13.66 187 ASN A N 1
ATOM 1502 C CA . ASN A 1 221 ? 8.102 -21.316 -27.703 1.00 16.69 187 ASN A CA 1
ATOM 1503 C C . ASN A 1 221 ? 8.837 -19.988 -27.628 1.00 18.14 187 ASN A C 1
ATOM 1504 O O . ASN A 1 221 ? 8.453 -19.023 -28.289 1.00 19.80 187 ASN A O 1
ATOM 1509 N N . PHE A 1 222 ? 9.882 -19.946 -26.807 1.00 16.86 188 PHE A N 1
ATOM 1510 C CA . PHE A 1 222 ? 10.792 -18.802 -26.770 1.00 17.39 188 PHE A CA 1
ATOM 1511 C C . PHE A 1 222 ? 12.166 -19.225 -26.261 1.00 15.35 188 PHE A C 1
ATOM 1512 O O . PHE A 1 222 ? 12.475 -19.077 -25.077 1.00 13.09 188 PHE A O 1
ATOM 1520 N N . PRO A 1 223 ? 12.997 -19.767 -27.160 1.00 17.80 189 PRO A N 1
ATOM 1521 C CA . PRO A 1 223 ? 14.219 -20.446 -26.719 1.00 17.15 189 PRO A CA 1
ATOM 1522 C C . PRO A 1 223 ? 15.282 -19.493 -26.181 1.00 11.63 189 PRO A C 1
ATOM 1523 O O . PRO A 1 223 ? 16.153 -19.940 -25.439 1.00 11.68 189 PRO A O 1
ATOM 1527 N N . ASN A 1 224 ? 15.205 -18.214 -26.527 1.00 12.87 190 ASN A N 1
ATOM 1528 C CA . ASN A 1 224 ? 16.164 -17.222 -26.029 1.00 14.22 190 ASN A CA 1
ATOM 1529 C C . ASN A 1 224 ? 17.605 -17.682 -26.221 1.00 15.20 190 ASN A C 1
ATOM 1530 O O . ASN A 1 224 ? 18.435 -17.502 -25.330 1.00 18.57 190 ASN A O 1
ATOM 1535 N N . ILE A 1 225 ? 17.902 -18.258 -27.387 1.00 14.87 191 ILE A N 1
ATOM 1536 C CA . ILE A 1 225 ? 19.203 -18.889 -27.655 1.00 16.23 191 ILE A CA 1
ATOM 1537 C C . ILE A 1 225 ? 20.415 -17.952 -27.547 1.00 17.35 191 ILE A C 1
ATOM 1538 O O . ILE A 1 225 ? 21.391 -18.264 -26.868 1.00 15.82 191 ILE A O 1
ATOM 1543 N N . LYS A 1 226 ? 20.362 -16.818 -28.233 1.00 17.01 192 LYS A N 1
ATOM 1544 C CA . LYS A 1 226 ? 21.506 -15.911 -28.265 1.00 18.79 192 LYS A CA 1
ATOM 1545 C C . LYS A 1 226 ? 21.918 -15.405 -26.885 1.00 15.20 192 LYS A C 1
ATOM 1546 O O . LYS A 1 226 ? 23.103 -15.375 -26.554 1.00 13.52 192 LYS A O 1
ATOM 1552 N N . LEU A 1 227 ? 20.936 -15.009 -26.088 1.00 13.58 193 LEU A N 1
ATOM 1553 C CA . LEU A 1 227 ? 21.196 -14.534 -24.743 1.00 11.87 193 LEU A CA 1
ATOM 1554 C C . LEU A 1 227 ? 21.730 -15.663 -23.871 1.00 11.31 193 LEU A C 1
ATOM 1555 O O . LEU A 1 227 ? 22.671 -15.471 -23.106 1.00 11.18 193 LEU A O 1
ATOM 1560 N N . VAL A 1 228 ? 21.129 -16.843 -23.981 1.00 13.01 194 VAL A N 1
ATOM 1561 C CA . VAL A 1 228 ? 21.569 -17.972 -23.172 1.00 11.83 194 VAL A CA 1
ATOM 1562 C C . VAL A 1 228 ? 23.008 -18.333 -23.510 1.00 15.17 194 VAL A C 1
ATOM 1563 O O . VAL A 1 228 ? 23.829 -18.584 -22.623 1.00 13.31 194 VAL A O 1
ATOM 1567 N N . GLU A 1 229 ? 23.319 -18.357 -24.800 1.00 14.73 195 GLU A N 1
ATOM 1568 C CA . GLU A 1 229 ? 24.674 -18.696 -25.212 1.00 17.53 195 GLU A CA 1
ATOM 1569 C C . GLU A 1 229 ? 25.652 -17.648 -24.697 1.00 14.52 195 GLU A C 1
ATOM 1570 O O . GLU A 1 229 ? 26.725 -17.983 -24.194 1.00 14.86 195 GLU A O 1
ATOM 1576 N N . TYR A 1 230 ? 25.273 -16.379 -24.814 1.00 13.28 196 TYR A N 1
ATOM 1577 C CA . TYR A 1 230 ? 26.106 -15.315 -24.289 1.00 13.25 196 TYR A CA 1
ATOM 1578 C C . TYR A 1 230 ? 26.358 -15.476 -22.793 1.00 14.37 196 TYR A C 1
ATOM 1579 O O . TYR A 1 230 ? 27.501 -15.462 -22.346 1.00 12.34 196 TYR A O 1
ATOM 1588 N N . ALA A 1 231 ? 25.292 -15.616 -22.013 1.00 10.58 197 ALA A N 1
ATOM 1589 C CA . ALA A 1 231 ? 25.459 -15.709 -20.569 1.00 12.20 197 ALA A CA 1
ATOM 1590 C C . ALA A 1 231 ? 26.361 -16.885 -20.155 1.00 11.67 197 ALA A C 1
ATOM 1591 O O . ALA A 1 231 ? 27.248 -16.727 -19.314 1.00 10.52 197 ALA A O 1
ATOM 1593 N N . GLN A 1 232 ? 26.138 -18.055 -20.741 1.00 11.13 198 GLN A N 1
ATOM 1594 C CA . GLN A 1 232 ? 26.974 -19.215 -20.436 1.00 10.50 198 GLN A CA 1
ATOM 1595 C C . GLN A 1 232 ? 28.422 -18.973 -20.877 1.00 12.76 198 GLN A C 1
ATOM 1596 O O . GLN A 1 232 ? 29.350 -19.393 -20.198 1.00 13.42 198 GLN A O 1
ATOM 1602 N N . SER A 1 233 ? 28.612 -18.271 -21.995 1.00 12.38 199 SER A N 1
ATOM 1603 C CA . SER A 1 233 ? 29.961 -17.990 -22.480 1.00 15.07 199 SER A CA 1
ATOM 1604 C C . SER A 1 233 ? 30.774 -17.174 -21.471 1.00 12.01 199 SER A C 1
ATOM 1605 O O . SER A 1 233 ? 31.977 -17.350 -21.372 1.00 12.30 199 SER A O 1
ATOM 1608 N N . VAL A 1 234 ? 30.122 -16.295 -20.712 1.00 11.99 200 VAL A N 1
ATOM 1609 C CA . VAL A 1 234 ? 30.837 -15.532 -19.687 1.00 9.82 200 VAL A CA 1
ATOM 1610 C C . VAL A 1 234 ? 30.728 -16.171 -18.303 1.00 12.91 200 VAL A C 1
ATOM 1611 O O . VAL A 1 234 ? 31.065 -15.556 -17.298 1.00 10.32 200 VAL A O 1
ATOM 1615 N N . GLY A 1 235 ? 30.262 -17.417 -18.258 1.00 12.69 201 GLY A N 1
ATOM 1616 C CA . GLY A 1 235 ? 30.335 -18.194 -17.034 1.00 12.07 201 GLY A CA 1
ATOM 1617 C C . GLY A 1 235 ? 29.144 -18.098 -16.095 1.00 14.43 201 GLY A C 1
ATOM 1618 O O . GLY A 1 235 ? 29.169 -18.678 -15.004 1.00 12.16 201 GLY A O 1
ATOM 1619 N N . LEU A 1 236 ? 28.098 -17.378 -16.496 1.00 9.97 202 LEU A N 1
ATOM 1620 C CA . LEU A 1 236 ? 26.880 -17.353 -15.687 1.00 9.57 202 LEU A CA 1
ATOM 1621 C C . LEU A 1 236 ? 26.148 -18.671 -15.857 1.00 10.36 202 LEU A C 1
ATOM 1622 O O . LEU A 1 236 ? 26.239 -19.295 -16.910 1.00 11.28 202 LEU A O 1
ATOM 1627 N N . THR A 1 237 ? 25.401 -19.086 -14.838 1.00 10.86 203 THR A N 1
ATOM 1628 C CA . THR A 1 237 ? 24.410 -20.135 -15.038 1.00 8.05 203 THR A CA 1
ATOM 1629 C C . THR A 1 237 ? 23.110 -19.432 -15.385 1.00 9.61 203 THR A C 1
ATOM 1630 O O . THR A 1 237 ? 22.933 -18.246 -15.075 1.00 9.69 203 THR A O 1
ATOM 1634 N N . VAL A 1 238 ? 22.198 -20.157 -16.019 1.00 9.87 204 VAL A N 1
ATOM 1635 C CA . VAL A 1 238 ? 20.986 -19.543 -16.522 1.00 7.26 204 VAL A CA 1
ATOM 1636 C C . VAL A 1 238 ? 19.771 -20.320 -16.078 1.00 8.91 204 VAL A C 1
ATOM 1637 O O . VAL A 1 238 ? 19.719 -21.536 -16.215 1.00 9.91 204 VAL A O 1
ATOM 1641 N N . THR A 1 239 ? 18.786 -19.605 -15.555 1.00 8.78 205 THR A N 1
ATOM 1642 C CA . THR A 1 239 ? 17.569 -20.224 -15.074 1.00 6.60 205 THR A CA 1
ATOM 1643 C C . THR A 1 239 ? 16.435 -19.837 -15.992 1.00 9.35 205 THR A C 1
ATOM 1644 O O . THR A 1 239 ? 16.293 -18.669 -16.371 1.00 7.68 205 THR A O 1
ATOM 1648 N N . ALA A 1 240 ? 15.628 -20.826 -16.357 1.00 7.55 206 ALA A N 1
ATOM 1649 C CA . ALA A 1 240 ? 14.490 -20.579 -17.216 1.00 8.35 206 ALA A CA 1
ATOM 1650 C C . ALA A 1 240 ? 13.283 -20.354 -16.347 1.00 9.92 206 ALA A C 1
ATOM 1651 O O . ALA A 1 240 ? 12.884 -21.238 -15.603 1.00 8.14 206 ALA A O 1
ATOM 1653 N N . TYR A 1 241 ? 12.692 -19.172 -16.425 1.00 10.61 207 TYR A N 1
ATOM 1654 C CA . TYR A 1 241 ? 11.404 -19.022 -15.797 1.00 11.68 207 TYR A CA 1
ATOM 1655 C C . TYR A 1 241 ? 10.288 -19.198 -16.827 1.00 12.94 207 TYR A C 1
ATOM 1656 O O . TYR A 1 241 ? 10.528 -19.134 -18.038 1.00 11.34 207 TYR A O 1
ATOM 1665 N N . ALA A 1 242 ? 9.080 -19.453 -16.335 1.00 14.17 208 ALA A N 1
ATOM 1666 C CA . ALA A 1 242 ? 7.963 -19.825 -17.202 1.00 13.61 208 ALA A CA 1
ATOM 1667 C C . ALA A 1 242 ? 8.394 -20.910 -18.186 1.00 15.36 208 ALA A C 1
ATOM 1668 O O . ALA A 1 242 ? 8.177 -20.771 -19.392 1.00 13.29 208 ALA A O 1
ATOM 1670 N N . PRO A 1 243 ? 9.000 -22.000 -17.668 1.00 10.89 209 PRO A N 1
ATOM 1671 C CA . PRO A 1 243 ? 9.580 -23.071 -18.486 1.00 9.39 209 PRO A CA 1
ATOM 1672 C C . PRO A 1 243 ? 8.529 -23.864 -19.271 1.00 14.48 209 PRO A C 1
ATOM 1673 O O . PRO A 1 243 ? 8.846 -24.486 -20.287 1.00 16.72 209 PRO A O 1
ATOM 1677 N N . LEU A 1 244 ? 7.289 -23.834 -18.803 1.00 15.28 210 LEU A N 1
ATOM 1678 C CA . LEU A 1 244 ? 6.182 -24.462 -19.517 1.00 19.89 210 LEU A CA 1
ATOM 1679 C C . LEU A 1 244 ? 5.410 -23.451 -20.378 1.00 17.53 210 LEU A C 1
ATOM 1680 O O . LEU A 1 244 ? 4.377 -23.776 -20.942 1.00 21.21 210 LEU A O 1
ATOM 1685 N N . GLY A 1 245 ? 5.915 -22.226 -20.473 1.00 19.97 211 GLY A N 1
ATOM 1686 C CA . GLY A 1 245 ? 5.222 -21.170 -21.199 1.00 22.25 211 GLY A CA 1
ATOM 1687 C C . GLY A 1 245 ? 3.850 -20.831 -20.630 1.00 26.71 211 GLY A C 1
ATOM 1688 O O . GLY A 1 245 ? 3.693 -19.957 -19.771 1.00 34.53 211 GLY A O 1
ATOM 1689 N N . ASN A 1 255 ? -0.672 -22.838 -26.856 1.00 36.24 221 ASN A N 1
ATOM 1690 C CA . ASN A 1 255 ? -0.423 -23.655 -25.670 1.00 34.02 221 ASN A CA 1
ATOM 1691 C C . ASN A 1 255 ? 0.644 -24.737 -25.900 1.00 28.63 221 ASN A C 1
ATOM 1692 O O . ASN A 1 255 ? 0.499 -25.592 -26.771 1.00 25.76 221 ASN A O 1
ATOM 1697 N N . LEU A 1 256 ? 1.708 -24.700 -25.102 1.00 26.34 222 LEU A N 1
ATOM 1698 C CA . LEU A 1 256 ? 2.872 -25.559 -25.331 1.00 23.11 222 LEU A CA 1
ATOM 1699 C C . LEU A 1 256 ? 2.596 -27.026 -25.068 1.00 19.69 222 LEU A C 1
ATOM 1700 O O . LEU A 1 256 ? 3.052 -27.897 -25.820 1.00 17.37 222 LEU A O 1
ATOM 1705 N N . LEU A 1 257 ? 1.866 -27.298 -23.986 1.00 20.10 223 LEU A N 1
ATOM 1706 C CA . LEU A 1 257 ? 1.571 -28.664 -23.576 1.00 15.87 223 LEU A CA 1
ATOM 1707 C C . LEU A 1 257 ? 0.769 -29.391 -24.651 1.00 18.64 223 LEU A C 1
ATOM 1708 O O . LEU A 1 257 ? 0.592 -30.611 -24.602 1.00 17.24 223 LEU A O 1
ATOM 1713 N N . THR A 1 258 ? 0.317 -28.630 -25.637 1.00 17.14 224 THR A N 1
ATOM 1714 C CA . THR A 1 258 ? -0.596 -29.128 -26.644 1.00 21.06 224 THR A CA 1
ATOM 1715 C C . THR A 1 258 ? 0.037 -29.259 -28.047 1.00 18.92 224 THR A C 1
ATOM 1716 O O . THR A 1 258 ? -0.550 -29.845 -28.954 1.00 20.58 224 THR A O 1
ATOM 1720 N N . LYS A 1 259 ? 1.244 -28.730 -28.206 1.00 16.06 225 LYS A N 1
ATOM 1721 C CA . LYS A 1 259 ? 1.945 -28.737 -29.486 1.00 16.99 225 LYS A CA 1
ATOM 1722 C C . LYS A 1 259 ? 2.147 -30.175 -29.983 1.00 17.20 225 LYS A C 1
ATOM 1723 O O . LYS A 1 259 ? 2.548 -31.044 -29.214 1.00 17.29 225 LYS A O 1
ATOM 1729 N N . PRO A 1 260 ? 1.881 -30.438 -31.273 1.00 14.44 226 PRO A N 1
ATOM 1730 C CA . PRO A 1 260 ? 1.992 -31.824 -31.758 1.00 18.64 226 PRO A CA 1
ATOM 1731 C C . PRO A 1 260 ? 3.373 -32.484 -31.543 1.00 18.88 226 PRO A C 1
ATOM 1732 O O . PRO A 1 260 ? 3.426 -33.625 -31.081 1.00 15.26 226 PRO A O 1
ATOM 1736 N N . CYS A 1 261 ? 4.465 -31.785 -31.857 1.00 19.24 227 CYS A N 1
ATOM 1737 C CA . CYS A 1 261 ? 5.792 -32.386 -31.729 1.00 18.82 227 CYS A CA 1
ATOM 1738 C C . CYS A 1 261 ? 6.084 -32.693 -30.269 1.00 16.88 227 CYS A C 1
ATOM 1739 O O . CYS A 1 261 ? 6.682 -33.725 -29.946 1.00 18.23 227 CYS A O 1
ATOM 1742 N N . VAL A 1 262 ? 5.632 -31.809 -29.385 1.00 12.76 228 VAL A N 1
ATOM 1743 C CA . VAL A 1 262 ? 5.743 -32.051 -27.951 1.00 14.98 228 VAL A CA 1
ATOM 1744 C C . VAL A 1 262 ? 5.023 -33.341 -27.549 1.00 17.46 228 VAL A C 1
ATOM 1745 O O . VAL A 1 262 ? 5.562 -34.152 -26.802 1.00 20.03 228 VAL A O 1
ATOM 1749 N N . LEU A 1 263 ? 3.815 -33.540 -28.057 1.00 13.16 229 LEU A N 1
ATOM 1750 C CA . LEU A 1 263 ? 3.034 -34.726 -27.708 1.00 15.83 229 LEU A CA 1
AT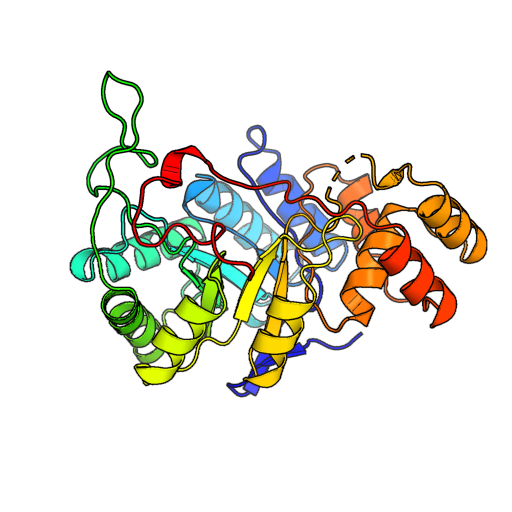OM 1751 C C . LEU A 1 263 ? 3.650 -36.004 -28.295 1.00 14.47 229 LEU A C 1
ATOM 1752 O O . LEU A 1 263 ? 3.749 -37.036 -27.625 1.00 12.16 229 LEU A O 1
ATOM 1757 N N . GLU A 1 264 ? 4.086 -35.925 -29.546 1.00 15.08 230 GLU A N 1
ATOM 1758 C CA . GLU A 1 264 ? 4.770 -37.052 -30.159 1.00 16.87 230 GLU A CA 1
ATOM 1759 C C . GLU A 1 264 ? 5.964 -37.479 -29.326 1.00 15.59 230 GLU A C 1
ATOM 1760 O O . GLU A 1 264 ? 6.109 -38.653 -29.004 1.00 21.28 230 GLU A O 1
ATOM 1766 N N . ILE A 1 265 ? 6.817 -36.523 -28.966 1.00 16.31 231 ILE A N 1
ATOM 1767 C CA . ILE A 1 265 ? 8.033 -36.838 -28.215 1.00 14.47 231 ILE A CA 1
ATOM 1768 C C . ILE A 1 265 ? 7.723 -37.387 -26.818 1.00 14.82 231 ILE A C 1
ATOM 1769 O O . ILE A 1 265 ? 8.361 -38.327 -26.363 1.00 20.11 231 ILE A O 1
ATOM 1774 N N . ALA A 1 266 ? 6.743 -36.799 -26.143 1.00 17.79 232 ALA A N 1
ATOM 1775 C CA . ALA A 1 266 ? 6.243 -37.344 -24.877 1.00 17.35 232 ALA A CA 1
ATOM 1776 C C . ALA A 1 266 ? 5.753 -38.786 -25.036 1.00 19.38 232 ALA A C 1
ATOM 1777 O O . ALA A 1 266 ? 6.028 -39.643 -24.190 1.00 19.24 232 ALA A O 1
ATOM 1779 N N . HIS A 1 267 ? 5.012 -39.057 -26.108 1.00 17.44 233 HIS A N 1
ATOM 1780 C CA . HIS A 1 267 ? 4.512 -40.410 -26.333 1.00 21.47 233 HIS A CA 1
ATOM 1781 C C . HIS A 1 267 ? 5.654 -41.383 -26.556 1.00 21.29 233 HIS A C 1
ATOM 1782 O O . HIS A 1 267 ? 5.654 -42.492 -26.016 1.00 22.87 233 HIS A O 1
ATOM 1789 N N . ARG A 1 268 ? 6.624 -40.967 -27.363 1.00 17.75 234 ARG A N 1
ATOM 1790 C CA . ARG A 1 268 ? 7.745 -41.827 -27.697 1.00 18.10 234 ARG A CA 1
ATOM 1791 C C . ARG A 1 268 ? 8.492 -42.246 -26.441 1.00 20.32 234 ARG A C 1
ATOM 1792 O O . ARG A 1 268 ? 8.923 -43.395 -26.312 1.00 16.93 234 ARG A O 1
ATOM 1800 N N . HIS A 1 269 ? 8.638 -41.310 -25.510 1.00 18.33 235 HIS A N 1
ATOM 1801 C CA . HIS A 1 269 ? 9.381 -41.577 -24.284 1.00 18.55 235 HIS A CA 1
ATOM 1802 C C . HIS A 1 269 ? 8.483 -42.048 -23.139 1.00 19.83 235 HIS A C 1
ATOM 1803 O O . HIS A 1 269 ? 8.972 -42.339 -22.050 1.00 18.44 235 HIS A O 1
ATOM 1810 N N . LYS A 1 270 ? 7.176 -42.111 -23.384 1.00 17.73 236 LYS A N 1
ATOM 1811 C CA . LYS A 1 270 ? 6.219 -42.463 -22.336 1.00 23.03 236 LYS A CA 1
ATOM 1812 C C . LYS A 1 270 ? 6.343 -41.528 -21.141 1.00 22.40 236 LYS A C 1
ATOM 1813 O O . LYS A 1 270 ? 6.384 -41.970 -19.989 1.00 21.07 236 LYS A O 1
ATOM 1819 N N . LYS A 1 271 ? 6.420 -40.233 -21.433 1.00 19.85 237 LYS A N 1
ATOM 1820 C CA . LYS A 1 271 ? 6.433 -39.206 -20.405 1.00 19.84 237 LYS A CA 1
ATOM 1821 C C . LYS A 1 271 ? 5.346 -38.221 -20.771 1.00 17.58 237 LYS A C 1
ATOM 1822 O O . LYS A 1 271 ? 4.770 -38.309 -21.852 1.00 17.10 237 LYS A O 1
ATOM 1828 N N . THR A 1 272 ? 5.073 -37.280 -19.874 1.00 16.06 238 THR A N 1
ATOM 1829 C CA . THR A 1 272 ? 4.086 -36.239 -20.136 1.00 17.02 238 THR A CA 1
ATOM 1830 C C . THR A 1 272 ? 4.701 -35.054 -20.868 1.00 17.07 238 THR A C 1
ATOM 1831 O O . THR A 1 272 ? 5.919 -34.835 -20.813 1.00 14.81 238 THR A O 1
ATOM 1835 N N . PRO A 1 273 ? 3.852 -34.272 -21.544 1.00 15.80 239 PRO A N 1
ATOM 1836 C CA . PRO A 1 273 ? 4.289 -33.081 -22.264 1.00 12.99 239 PRO A CA 1
ATOM 1837 C C . PRO A 1 273 ? 5.117 -32.125 -21.390 1.00 16.20 239 PRO A C 1
ATOM 1838 O O . PRO A 1 273 ? 6.165 -31.671 -21.827 1.00 14.09 239 PRO A O 1
ATOM 1842 N N . ALA A 1 274 ? 4.649 -31.820 -20.183 1.00 15.20 240 ALA A N 1
ATOM 1843 C CA . ALA A 1 274 ? 5.382 -30.919 -19.303 1.00 16.40 240 ALA A CA 1
ATOM 1844 C C . ALA A 1 274 ? 6.768 -31.477 -19.038 1.00 12.39 240 ALA A C 1
ATOM 1845 O O . ALA A 1 274 ? 7.746 -30.740 -18.967 1.00 14.25 240 ALA A O 1
ATOM 1847 N N . GLN A 1 275 ? 6.845 -32.790 -18.904 1.00 12.80 241 GLN A N 1
ATOM 1848 C CA . GLN A 1 275 ? 8.114 -33.450 -18.631 1.00 15.72 241 GLN A CA 1
ATOM 1849 C C . GLN A 1 275 ? 9.093 -33.340 -19.811 1.00 16.27 241 GLN A C 1
ATOM 1850 O O . GLN A 1 275 ? 10.304 -33.167 -19.614 1.00 13.82 241 GLN A O 1
ATOM 1856 N N . VAL A 1 276 ? 8.570 -33.423 -21.031 1.00 13.35 242 VAL A N 1
ATOM 1857 C CA . VAL A 1 276 ? 9.389 -33.215 -22.218 1.00 11.46 242 VAL A CA 1
ATOM 1858 C C . VAL A 1 276 ? 9.869 -31.771 -22.307 1.00 15.10 242 VAL A C 1
ATOM 1859 O O . VAL A 1 276 ? 11.039 -31.520 -22.616 1.00 14.30 242 VAL A O 1
ATOM 1863 N N . LEU A 1 277 ? 8.971 -30.821 -22.031 1.00 13.03 243 LEU A N 1
ATOM 1864 C CA . LEU A 1 277 ? 9.311 -29.395 -22.097 1.00 12.85 243 LEU A CA 1
ATOM 1865 C C . LEU A 1 277 ? 10.428 -29.007 -21.112 1.00 15.68 243 LEU A C 1
ATOM 1866 O O . LEU A 1 277 ? 11.312 -28.205 -21.430 1.00 14.03 243 LEU A O 1
ATOM 1871 N N . LEU A 1 278 ? 10.377 -29.570 -19.912 1.00 13.95 244 LEU A N 1
ATOM 1872 C CA . LEU A 1 278 ? 11.409 -29.327 -18.911 1.00 13.35 244 LEU A CA 1
ATOM 1873 C C . LEU A 1 278 ? 12.729 -30.023 -19.256 1.00 14.55 244 LEU A C 1
ATOM 1874 O O . LEU A 1 278 ? 13.798 -29.444 -19.078 1.00 11.93 244 LEU A O 1
ATOM 1879 N N . ARG A 1 279 ? 12.660 -31.261 -19.740 1.00 11.23 245 ARG A N 1
ATOM 1880 C CA . ARG A 1 279 ? 13.871 -31.989 -20.102 1.00 11.87 245 ARG A CA 1
ATOM 1881 C C . ARG A 1 279 ? 14.598 -31.252 -21.215 1.00 14.25 245 ARG A C 1
ATOM 1882 O O . ARG A 1 279 ? 15.829 -31.231 -21.259 1.00 14.29 245 ARG A O 1
ATOM 1890 N N . TYR A 1 280 ? 13.820 -30.646 -22.107 1.00 12.71 246 TYR A N 1
ATOM 1891 C CA . TYR A 1 280 ? 14.363 -29.875 -23.205 1.00 12.33 246 TYR A CA 1
ATOM 1892 C C . TYR A 1 280 ? 15.273 -28.769 -22.661 1.00 16.04 246 TYR A C 1
ATOM 1893 O O . TYR A 1 280 ? 16.389 -28.562 -23.143 1.00 14.83 246 TYR A O 1
ATOM 1902 N N . LEU A 1 281 ? 14.787 -28.062 -21.646 1.00 12.85 247 LEU A N 1
ATOM 1903 C CA . LEU A 1 281 ? 15.539 -26.970 -21.054 1.00 14.96 247 LEU A CA 1
ATOM 1904 C C . LEU A 1 281 ? 16.709 -27.511 -20.253 1.00 13.78 247 LEU A C 1
ATOM 1905 O O . LEU A 1 281 ? 17.812 -26.952 -20.299 1.00 11.31 247 LEU A O 1
ATOM 1910 N N . LEU A 1 282 ? 16.481 -28.599 -19.521 1.00 10.80 248 LEU A N 1
ATOM 1911 C CA . LEU A 1 282 ? 17.570 -29.193 -18.746 1.00 13.49 248 LEU A CA 1
ATOM 1912 C C . LEU A 1 282 ? 18.757 -29.608 -19.638 1.00 12.23 248 LEU A C 1
ATOM 1913 O O . LEU A 1 282 ? 19.925 -29.416 -19.277 1.00 12.20 248 LEU A O 1
ATOM 1918 N N . GLN A 1 283 ? 18.459 -30.151 -20.814 1.00 12.83 249 GLN A N 1
ATOM 1919 C CA . GLN A 1 283 ? 19.520 -30.593 -21.721 1.00 14.96 249 GLN A CA 1
ATOM 1920 C C . GLN A 1 283 ? 20.253 -29.425 -22.401 1.00 13.00 249 GLN A C 1
ATOM 1921 O O . GLN A 1 283 ? 21.327 -29.612 -22.976 1.00 12.53 249 GLN A O 1
ATOM 1927 N N . ARG A 1 284 ? 19.687 -28.222 -22.305 1.00 10.22 250 ARG A N 1
ATOM 1928 C CA . ARG A 1 284 ? 20.419 -27.017 -22.697 1.00 13.83 250 ARG A CA 1
ATOM 1929 C C . ARG A 1 284 ? 21.240 -26.431 -21.533 1.00 12.38 250 ARG A C 1
ATOM 1930 O O . ARG A 1 284 ? 21.728 -25.302 -21.603 1.00 15.57 250 ARG A O 1
ATOM 1938 N N . LYS A 1 285 ? 21.389 -27.213 -20.467 1.00 11.56 251 LYS A N 1
ATOM 1939 C CA . LYS A 1 285 ? 22.202 -26.840 -19.306 1.00 12.14 251 LYS A CA 1
ATOM 1940 C C . LYS A 1 285 ? 21.591 -25.694 -18.507 1.00 12.53 251 LYS A C 1
ATOM 1941 O O . LYS A 1 285 ? 22.308 -24.847 -17.972 1.00 10.45 251 LYS A O 1
ATOM 1947 N N . LEU A 1 286 ? 20.260 -25.690 -18.428 1.00 12.89 252 LEU A N 1
ATOM 1948 C CA . LEU A 1 286 ? 19.513 -24.658 -17.705 1.00 12.21 252 LEU A CA 1
ATOM 1949 C C . LEU A 1 286 ? 19.002 -25.199 -16.378 1.00 9.39 252 LEU A C 1
ATOM 1950 O O . LEU A 1 286 ? 18.805 -26.406 -16.226 1.00 10.76 252 LEU A O 1
ATOM 1955 N N . ILE A 1 287 ? 18.814 -24.301 -15.418 1.00 9.48 253 ILE A N 1
ATOM 1956 C CA . ILE A 1 287 ? 18.030 -24.591 -14.225 1.00 8.85 253 ILE A CA 1
ATOM 1957 C C . ILE A 1 287 ? 16.586 -24.326 -14.614 1.00 8.18 253 ILE A C 1
ATOM 1958 O O . ILE A 1 287 ? 16.334 -23.505 -15.487 1.00 9.40 253 ILE A O 1
ATOM 1963 N N . VAL A 1 288 ? 15.629 -25.022 -14.009 1.00 7.09 254 VAL A N 1
ATOM 1964 C CA . VAL A 1 288 ? 14.229 -24.710 -14.283 1.00 10.01 254 VAL A CA 1
ATOM 1965 C C . VAL A 1 288 ? 13.453 -24.497 -12.991 1.00 8.54 254 VAL A C 1
ATOM 1966 O O . VAL A 1 288 ? 13.665 -25.215 -12.008 1.00 10.96 254 VAL A O 1
ATOM 1970 N N . VAL A 1 289 ? 12.547 -23.523 -12.999 1.00 7.52 255 VAL A N 1
ATOM 1971 C CA . VAL A 1 289 ? 11.737 -23.223 -11.825 1.00 6.30 255 VAL A CA 1
ATOM 1972 C C . VAL A 1 289 ? 10.250 -23.143 -12.203 1.00 10.37 255 VAL A C 1
ATOM 1973 O O . VAL A 1 289 ? 9.628 -22.086 -12.106 1.00 9.51 255 VAL A O 1
ATOM 1977 N N . PRO A 1 290 ? 9.668 -24.284 -12.623 1.00 10.26 256 PRO A N 1
ATOM 1978 C CA . PRO A 1 290 ? 8.251 -24.323 -12.998 1.00 12.15 256 PRO A CA 1
ATOM 1979 C C . PRO A 1 290 ? 7.369 -23.942 -11.812 1.00 12.96 256 PRO A C 1
ATOM 1980 O O . PRO A 1 290 ? 7.551 -24.488 -10.721 1.00 12.11 256 PRO A O 1
ATOM 1984 N N . LYS A 1 291 ? 6.444 -23.012 -12.031 1.00 12.74 257 LYS A N 1
ATOM 1985 C CA . LYS A 1 291 ? 5.509 -22.565 -11.000 1.00 16.20 257 LYS A CA 1
ATOM 1986 C C . LYS A 1 291 ? 4.304 -23.503 -10.904 1.00 16.94 257 LYS A C 1
ATOM 1987 O O . LYS A 1 291 ? 3.702 -23.862 -11.912 1.00 15.39 257 LYS A O 1
ATOM 1993 N N . SER A 1 292 ? 3.942 -23.894 -9.692 1.00 19.15 258 SER A N 1
ATOM 1994 C CA . SER A 1 292 ? 2.702 -24.630 -9.505 1.00 17.17 258 SER A CA 1
ATOM 1995 C C . SER A 1 292 ? 2.256 -24.638 -8.052 1.00 18.23 258 SER A C 1
ATOM 1996 O O . SER A 1 292 ? 3.074 -24.598 -7.138 1.00 15.77 258 SER A O 1
ATOM 1999 N N . VAL A 1 293 ? 0.946 -24.663 -7.850 1.00 15.80 259 VAL A N 1
ATOM 2000 C CA . VAL A 1 293 ? 0.397 -24.889 -6.526 1.00 19.90 259 VAL A CA 1
ATOM 2001 C C . VAL A 1 293 ? -0.492 -26.128 -6.545 1.00 16.55 259 VAL A C 1
ATOM 2002 O O . VAL A 1 293 ? -1.086 -26.474 -5.532 1.00 16.08 259 VAL A O 1
ATOM 2006 N N . THR A 1 294 ? -0.567 -26.796 -7.697 1.00 15.25 260 THR A N 1
ATOM 2007 C CA . THR A 1 294 ? -1.320 -28.049 -7.821 1.00 15.47 260 THR A CA 1
ATOM 2008 C C . THR A 1 294 ? -0.423 -29.251 -7.512 1.00 15.68 260 THR A C 1
ATOM 2009 O O . THR A 1 294 ? 0.556 -29.489 -8.217 1.00 14.76 260 THR A O 1
ATOM 2013 N N . PHE A 1 295 ? -0.765 -30.007 -6.467 1.00 16.45 261 PHE A N 1
ATOM 2014 C CA . PHE A 1 295 ? 0.038 -31.160 -6.034 1.00 15.22 261 PHE A CA 1
ATOM 2015 C C . PHE A 1 295 ? 0.468 -32.089 -7.177 1.00 16.83 261 PHE A C 1
ATOM 2016 O O . PHE A 1 295 ? 1.644 -32.422 -7.300 1.00 14.98 261 PHE A O 1
ATOM 2024 N N . LYS A 1 296 ? -0.482 -32.523 -8.004 1.00 17.94 262 LYS A N 1
ATOM 2025 C CA . LYS A 1 296 ? -0.164 -33.458 -9.085 1.00 17.48 262 LYS A CA 1
ATOM 2026 C C . LYS A 1 296 ? 0.841 -32.880 -10.082 1.00 15.51 262 LYS A C 1
ATOM 2027 O O . LYS A 1 296 ? 1.667 -33.611 -10.616 1.00 13.67 262 LYS A O 1
ATOM 2033 N N . ARG A 1 297 ? 0.758 -31.577 -10.339 1.00 14.65 263 ARG A N 1
ATOM 2034 C CA . ARG A 1 297 ? 1.681 -30.922 -11.266 1.00 17.29 263 ARG A CA 1
ATOM 2035 C C . ARG A 1 297 ? 3.055 -30.781 -10.629 1.00 15.55 263 ARG A C 1
ATOM 2036 O O . ARG A 1 297 ? 4.076 -31.023 -11.268 1.00 16.20 263 ARG A O 1
ATOM 2044 N N . ILE A 1 298 ? 3.080 -30.389 -9.364 1.00 13.03 264 ILE A N 1
ATOM 2045 C CA . ILE A 1 298 ? 4.342 -30.294 -8.655 1.00 16.02 264 ILE A CA 1
ATOM 2046 C C . ILE A 1 298 ? 5.071 -31.623 -8.750 1.00 15.88 264 ILE A C 1
ATOM 2047 O O . ILE A 1 298 ? 6.265 -31.657 -9.029 1.00 14.83 264 ILE A O 1
ATOM 2052 N N . GLU A 1 299 ? 4.347 -32.719 -8.553 1.00 13.01 265 GLU A N 1
ATOM 2053 C CA . GLU A 1 299 ? 4.964 -34.042 -8.599 1.00 16.53 265 GLU A CA 1
ATOM 2054 C C . GLU A 1 299 ? 5.420 -34.404 -10.009 1.00 16.54 265 GLU A C 1
ATOM 2055 O O . GLU A 1 299 ? 6.554 -34.825 -10.212 1.00 18.94 265 GLU A O 1
ATOM 2061 N N . GLU A 1 300 ? 4.534 -34.237 -10.980 1.00 14.12 266 GLU A N 1
ATOM 2062 C CA . GLU A 1 300 ? 4.861 -34.508 -12.373 1.00 17.26 266 GLU A CA 1
ATOM 2063 C C . GLU A 1 300 ? 6.123 -33.757 -12.839 1.00 14.09 266 GLU A C 1
ATOM 2064 O O . GLU A 1 300 ? 7.018 -34.341 -13.456 1.00 13.09 266 GLU A O 1
ATOM 2070 N N . ASN A 1 301 ? 6.203 -32.469 -12.527 1.00 15.31 267 ASN A N 1
ATOM 2071 C CA . ASN A 1 301 ? 7.337 -31.646 -12.965 1.00 14.19 267 ASN A CA 1
ATOM 2072 C C . ASN A 1 301 ? 8.685 -32.190 -12.494 1.00 15.20 267 ASN A C 1
ATOM 2073 O O . ASN A 1 301 ? 9.723 -31.922 -13.106 1.00 15.17 267 ASN A O 1
ATOM 2078 N N . PHE A 1 302 ? 8.674 -32.957 -11.408 1.00 12.45 268 PHE A N 1
ATOM 2079 C CA . PHE A 1 302 ? 9.923 -33.415 -10.809 1.00 13.07 268 PHE A CA 1
ATOM 2080 C C . PHE A 1 302 ? 10.432 -34.714 -11.445 1.00 15.95 268 PHE A C 1
ATOM 2081 O O . PHE A 1 302 ? 11.598 -35.062 -11.288 1.00 14.99 268 PHE A O 1
ATOM 2089 N N . GLN A 1 303 ? 9.571 -35.434 -12.163 1.00 14.33 269 GLN A N 1
ATOM 2090 C CA . GLN A 1 303 ? 9.983 -36.721 -12.724 1.00 14.61 269 GLN A CA 1
ATOM 2091 C C . GLN A 1 303 ? 10.594 -36.538 -14.109 1.00 14.84 269 GLN A C 1
ATOM 2092 O O . GLN A 1 303 ? 10.038 -36.995 -15.107 1.00 13.40 269 GLN A O 1
ATOM 2098 N N . VAL A 1 304 ? 11.740 -35.871 -14.169 1.00 14.32 270 VAL A N 1
ATOM 2099 C CA . VAL A 1 304 ? 12.350 -35.532 -15.447 1.00 13.87 270 VAL A CA 1
ATOM 2100 C C . VAL A 1 304 ? 13.805 -35.986 -15.543 1.00 15.13 270 VAL A C 1
ATOM 2101 O O . VAL A 1 304 ? 14.567 -35.463 -16.357 1.00 12.51 270 VAL A O 1
ATOM 2105 N N . PHE A 1 305 ? 14.195 -36.948 -14.711 1.00 16.19 271 PHE A N 1
ATOM 2106 C CA . PHE A 1 305 ? 15.601 -37.345 -14.627 1.00 18.05 271 PHE A CA 1
ATOM 2107 C C . PHE A 1 305 ? 15.852 -38.797 -15.005 1.00 21.99 271 PHE A C 1
ATOM 2108 O O . PHE A 1 305 ? 16.895 -39.351 -14.649 1.00 23.55 271 PHE A O 1
ATOM 2116 N N . ASP A 1 306 ? 14.915 -39.416 -15.723 1.00 20.53 272 ASP A N 1
ATOM 2117 C CA . ASP A 1 306 ? 15.069 -40.830 -16.077 1.00 19.86 272 ASP A CA 1
ATOM 2118 C C . ASP A 1 306 ? 14.881 -41.108 -17.566 1.00 20.90 272 ASP A C 1
ATOM 2119 O O . ASP A 1 306 ? 14.501 -42.207 -17.960 1.00 21.71 272 ASP A O 1
ATOM 2124 N N . PHE A 1 307 ? 15.155 -40.108 -18.390 1.00 17.87 273 PHE A N 1
ATOM 2125 C CA . PHE A 1 307 ? 15.113 -40.282 -19.833 1.00 16.64 273 PHE A CA 1
ATOM 2126 C C . PHE A 1 307 ? 15.932 -39.191 -20.483 1.00 19.54 273 PHE A C 1
ATOM 2127 O O . PHE A 1 307 ? 16.362 -38.244 -19.821 1.00 14.37 273 PHE A O 1
ATOM 2135 N N . GLN A 1 308 ? 16.141 -39.325 -21.784 1.00 21.25 274 GLN A N 1
ATOM 2136 C CA . GLN A 1 308 ? 16.959 -38.382 -22.523 1.00 21.47 274 GLN A CA 1
ATOM 2137 C C . GLN A 1 308 ? 16.326 -38.108 -23.884 1.00 19.97 274 GLN A C 1
ATOM 2138 O O . GLN A 1 308 ? 15.962 -39.036 -24.612 1.00 21.85 274 GLN A O 1
ATOM 2144 N N . LEU A 1 309 ? 16.168 -36.833 -24.210 1.00 13.56 275 LEU A N 1
ATOM 2145 C CA . LEU A 1 309 ? 15.757 -36.444 -25.544 1.00 15.29 275 LEU A CA 1
ATOM 2146 C C . LEU A 1 309 ? 16.959 -36.599 -26.475 1.00 18.70 275 LEU A C 1
ATOM 2147 O O . LEU A 1 309 ? 18.086 -36.258 -26.113 1.00 11.87 275 LEU A O 1
ATOM 2152 N N . SER A 1 310 ? 16.712 -37.114 -27.673 1.00 15.96 276 SER A N 1
ATOM 2153 C CA . SER A 1 310 ? 17.759 -37.269 -28.672 1.00 19.22 276 SER A CA 1
ATOM 2154 C C . SER A 1 310 ? 18.045 -35.934 -29.346 1.00 16.62 276 SER A C 1
ATOM 2155 O O . SER A 1 310 ? 17.258 -34.999 -29.234 1.00 16.31 276 SER A O 1
ATOM 2158 N N . ASN A 1 311 ? 19.166 -35.853 -30.056 1.00 19.26 277 ASN A N 1
ATOM 2159 C CA . ASN A 1 311 ? 19.529 -34.641 -30.788 1.00 18.56 277 ASN A CA 1
ATOM 2160 C C . ASN A 1 311 ? 18.443 -34.205 -31.783 1.00 21.03 277 ASN A C 1
ATOM 2161 O O . ASN A 1 311 ? 18.179 -33.013 -31.955 1.00 16.69 277 ASN A O 1
ATOM 2166 N N . GLU A 1 312 ? 17.819 -35.177 -32.442 1.00 18.96 278 GLU A N 1
ATOM 2167 C CA . GLU A 1 312 ? 16.776 -34.877 -33.420 1.00 23.39 278 GLU A CA 1
ATOM 2168 C C . GLU A 1 312 ? 15.546 -34.315 -32.731 1.00 19.21 278 GLU A C 1
ATOM 2169 O O . GLU A 1 312 ? 14.928 -33.369 -33.212 1.00 20.74 278 GLU A O 1
ATOM 2175 N N . GLU A 1 313 ? 15.187 -34.898 -31.597 1.00 17.87 279 GLU A N 1
ATOM 2176 C CA . GLU A 1 313 ? 14.079 -34.371 -30.819 1.00 16.55 279 GLU A CA 1
ATOM 2177 C C . GLU A 1 313 ? 14.376 -32.936 -30.358 1.00 19.71 279 GLU A C 1
ATOM 2178 O O . GLU A 1 313 ? 13.521 -32.053 -30.459 1.00 15.65 279 GLU A O 1
ATOM 2184 N N . MET A 1 314 ? 15.598 -32.694 -29.888 1.00 18.86 280 MET A N 1
ATOM 2185 C CA . MET A 1 314 ? 15.972 -31.359 -29.444 1.00 16.09 280 MET A CA 1
ATOM 2186 C C . MET A 1 314 ? 15.822 -30.384 -30.588 1.00 20.16 280 MET A C 1
ATOM 2187 O O . MET A 1 314 ? 15.229 -29.314 -30.425 1.00 21.50 280 MET A O 1
ATOM 2192 N N . HIS A 1 315 ? 16.348 -30.760 -31.752 1.00 19.55 281 HIS A N 1
ATOM 2193 C CA . HIS A 1 315 ? 16.312 -29.891 -32.921 1.00 21.20 281 HIS A CA 1
ATOM 2194 C C . HIS A 1 315 ? 14.884 -29.594 -33.355 1.00 21.04 281 HIS A C 1
ATOM 2195 O O . HIS A 1 315 ? 14.562 -28.458 -33.707 1.00 23.87 281 HIS A O 1
ATOM 2202 N N . GLU A 1 316 ? 14.031 -30.616 -33.332 1.00 17.45 282 GLU A N 1
ATOM 2203 C CA . GLU A 1 316 ? 12.643 -30.461 -33.739 1.00 18.67 282 GLU A CA 1
ATOM 2204 C C . GLU A 1 316 ? 11.935 -29.416 -32.891 1.00 24.15 282 GLU A C 1
ATOM 2205 O O . GLU A 1 316 ? 11.271 -28.528 -33.420 1.00 23.27 282 GLU A O 1
ATOM 2211 N N . LEU A 1 317 ? 12.082 -29.517 -31.573 1.00 24.77 283 LEU A N 1
ATOM 2212 C CA . LEU A 1 317 ? 11.471 -28.539 -30.677 1.00 23.82 283 LEU A CA 1
ATOM 2213 C C . LEU A 1 317 ? 11.939 -27.126 -31.014 1.00 24.62 283 LEU A C 1
ATOM 2214 O O . LEU A 1 317 ? 11.135 -26.199 -31.064 1.00 23.93 283 LEU A O 1
ATOM 2219 N N . ASN A 1 318 ? 13.234 -26.964 -31.271 1.00 27.29 284 ASN A N 1
ATOM 2220 C CA . ASN A 1 318 ? 13.762 -25.656 -31.664 1.00 27.71 284 ASN A CA 1
ATOM 2221 C C . ASN A 1 318 ? 13.171 -25.129 -32.971 1.00 27.05 284 ASN A C 1
ATOM 2222 O O . ASN A 1 318 ? 12.714 -23.992 -33.030 1.00 28.53 284 ASN A O 1
ATOM 2227 N N . THR A 1 319 ? 13.150 -25.956 -34.010 1.00 26.91 285 THR A N 1
ATOM 2228 C CA . THR A 1 319 ? 12.639 -25.496 -35.302 1.00 29.13 285 THR A CA 1
ATOM 2229 C C . THR A 1 319 ? 11.125 -25.217 -35.308 1.00 33.15 285 THR A C 1
ATOM 2230 O O . THR A 1 319 ? 10.641 -24.420 -36.120 1.00 33.35 285 THR A O 1
ATOM 2234 N N . GLU A 1 320 ? 10.388 -25.853 -34.397 1.00 29.89 286 GLU A N 1
ATOM 2235 C CA . GLU A 1 320 ? 8.939 -25.653 -34.300 1.00 28.55 286 GLU A CA 1
ATOM 2236 C C . GLU A 1 320 ? 8.536 -24.475 -33.398 1.00 29.91 286 GLU A C 1
ATOM 2237 O O . GLU A 1 320 ? 7.354 -24.137 -33.286 1.00 27.73 286 GLU A O 1
ATOM 2243 N N . SER A 1 321 ? 9.517 -23.852 -32.756 1.00 24.71 287 SER A N 1
ATOM 2244 C CA . SER A 1 321 ? 9.243 -22.743 -31.844 1.00 26.79 287 SER A CA 1
ATOM 2245 C C . SER A 1 321 ? 8.514 -21.583 -32.532 1.00 25.26 287 SER A C 1
ATOM 2246 O O . SER A 1 321 ? 8.701 -21.356 -33.727 1.00 24.91 287 SER A O 1
ATOM 2249 N N . LEU A 1 322 ? 7.716 -20.832 -31.770 1.00 31.25 288 LEU A N 1
ATOM 2250 C CA . LEU A 1 322 ? 6.908 -19.739 -32.334 1.00 32.44 288 LEU A CA 1
ATOM 2251 C C . LEU A 1 322 ? 7.642 -18.576 -33.035 1.00 38.19 288 LEU A C 1
ATOM 2252 O O . LEU A 1 322 ? 7.239 -18.204 -34.138 1.00 52.83 288 LEU A O 1
ATOM 2257 N N . ASN A 1 323 ? 8.653 -17.951 -32.431 1.00 41.64 289 ASN A N 1
ATOM 2258 C CA . ASN A 1 323 ? 8.928 -17.958 -31.008 1.00 30.09 289 ASN A CA 1
ATOM 2259 C C . ASN A 1 323 ? 8.613 -16.550 -30.530 1.00 27.62 289 ASN A C 1
ATOM 2260 O O . ASN A 1 323 ? 9.084 -15.573 -31.099 1.00 29.23 289 ASN A O 1
ATOM 2265 N N . GLU A 1 324 ? 7.785 -16.431 -29.509 1.00 28.74 290 GLU A N 1
ATOM 2266 C CA . GLU A 1 324 ? 7.298 -15.117 -29.131 1.00 24.91 290 GLU A CA 1
ATOM 2267 C C . GLU A 1 324 ? 7.401 -14.938 -27.630 1.00 24.96 290 GLU A C 1
ATOM 2268 O O . GLU A 1 324 ? 7.035 -15.832 -26.865 1.00 23.01 290 GLU A O 1
ATOM 2274 N N . ARG A 1 325 ? 7.902 -13.779 -27.214 1.00 24.82 291 ARG A N 1
ATOM 2275 C CA . ARG A 1 325 ? 8.045 -13.471 -25.801 1.00 21.43 291 ARG A CA 1
ATOM 2276 C C . ARG A 1 325 ? 6.686 -13.369 -25.131 1.00 20.67 291 ARG A C 1
ATOM 2277 O O . ARG A 1 325 ? 5.830 -12.600 -25.578 1.00 23.39 291 ARG A O 1
ATOM 2285 N N . GLN A 1 326 ? 6.490 -14.119 -24.050 1.00 15.91 292 GLN A N 1
ATOM 2286 C CA . GLN A 1 326 ? 5.223 -14.061 -23.314 1.00 21.15 292 GLN A CA 1
ATOM 2287 C C . GLN A 1 326 ? 5.206 -12.967 -22.241 1.00 20.62 292 GLN A C 1
ATOM 2288 O O . GLN A 1 326 ? 4.162 -12.369 -21.969 1.00 21.40 292 GLN A O 1
ATOM 2294 N N . PHE A 1 327 ? 6.354 -12.710 -21.619 1.00 16.86 293 PHE A N 1
ATOM 2295 C CA . PHE A 1 327 ? 6.413 -11.738 -20.530 1.00 16.23 293 PHE A CA 1
ATOM 2296 C C . PHE A 1 327 ? 7.170 -10.489 -20.938 1.00 16.91 293 PHE A C 1
ATOM 2297 O O . PHE A 1 327 ? 8.395 -10.453 -20.923 1.00 16.45 293 PHE A O 1
ATOM 2305 N N . THR A 1 328 ? 6.405 -9.461 -21.293 1.00 17.52 294 THR A N 1
ATOM 2306 C CA . THR A 1 328 ? 6.930 -8.263 -21.935 1.00 16.41 294 THR A CA 1
ATOM 2307 C C . THR A 1 328 ? 6.904 -7.022 -21.052 1.00 20.19 294 THR A C 1
ATOM 2308 O O . THR A 1 328 ? 7.538 -6.022 -21.383 1.00 21.74 294 THR A O 1
ATOM 2312 N N . LEU A 1 329 ? 6.132 -7.069 -19.970 1.00 15.83 295 LEU A N 1
ATOM 2313 C CA . LEU A 1 329 ? 5.966 -5.919 -19.081 1.00 15.16 295 LEU A CA 1
ATOM 2314 C C . LEU A 1 329 ? 6.013 -4.552 -19.808 1.00 20.48 295 LEU A C 1
ATOM 2315 O O . LEU A 1 329 ? 6.834 -3.693 -19.478 1.00 20.45 295 LEU A O 1
ATOM 2320 N N . LEU A 1 330 ? 5.124 -4.336 -20.775 1.00 16.75 296 LEU A N 1
ATOM 2321 C CA . LEU A 1 330 ? 5.165 -3.139 -21.625 1.00 16.63 296 LEU A CA 1
ATOM 2322 C C . LEU A 1 330 ? 5.053 -1.839 -20.861 1.00 14.02 296 LEU A C 1
ATOM 2323 O O . LEU A 1 330 ? 5.463 -0.802 -21.365 1.00 16.17 296 LEU A O 1
ATOM 2328 N N . GLN A 1 331 ? 4.474 -1.863 -19.669 1.00 19.43 297 GLN A N 1
ATOM 2329 C CA . GLN A 1 331 ? 4.345 -0.632 -18.903 1.00 16.77 297 GLN A CA 1
ATOM 2330 C C . GLN A 1 331 ? 5.697 -0.035 -18.508 1.00 18.99 297 GLN A C 1
ATOM 2331 O O . GLN A 1 331 ? 5.761 1.109 -18.060 1.00 15.32 297 GLN A O 1
ATOM 2337 N N . MET A 1 332 ? 6.772 -0.804 -18.691 1.00 15.16 298 MET A N 1
ATOM 2338 C CA . MET A 1 332 ? 8.131 -0.309 -18.407 1.00 19.58 298 MET A CA 1
ATOM 2339 C C . MET A 1 332 ? 8.883 0.039 -19.686 1.00 16.15 298 MET A C 1
ATOM 2340 O O . MET A 1 332 ? 10.061 0.361 -19.643 1.00 15.71 298 MET A O 1
ATOM 2345 N N . SER A 1 333 ? 8.193 -0.015 -20.819 1.00 14.94 299 SER A N 1
ATOM 2346 C CA . SER A 1 333 ? 8.856 0.051 -22.121 1.00 15.82 299 SER A CA 1
ATOM 2347 C C . SER A 1 333 ? 9.387 1.433 -22.418 1.00 15.68 299 SER A C 1
ATOM 2348 O O . SER A 1 333 ? 10.134 1.620 -23.367 1.00 20.00 299 SER A O 1
ATOM 2351 N N . GLY A 1 334 ? 9.018 2.402 -21.597 1.00 19.03 300 GLY A N 1
ATOM 2352 C CA . GLY A 1 334 ? 9.449 3.765 -21.830 1.00 19.31 300 GLY A CA 1
ATOM 2353 C C . GLY A 1 334 ? 10.774 4.070 -21.168 1.00 16.86 300 GLY A C 1
ATOM 2354 O O . GLY A 1 334 ? 11.379 5.113 -21.425 1.00 18.80 300 GLY A O 1
ATOM 2355 N N . HIS A 1 335 ? 11.233 3.162 -20.314 1.00 17.10 301 HIS A N 1
ATOM 2356 C CA . HIS A 1 335 ? 12.459 3.405 -19.567 1.00 14.21 301 HIS A CA 1
ATOM 2357 C C . HIS A 1 335 ? 13.681 3.164 -20.422 1.00 14.42 301 HIS A C 1
ATOM 2358 O O . HIS A 1 335 ? 13.694 2.283 -21.279 1.00 15.24 301 HIS A O 1
ATOM 2365 N N . GLN A 1 336 ? 14.706 3.967 -20.172 1.00 17.17 302 GLN A N 1
ATOM 2366 C CA . GLN A 1 336 ? 16.010 3.814 -20.793 1.00 16.57 302 GLN A CA 1
ATOM 2367 C C . GLN A 1 336 ? 16.497 2.365 -20.748 1.00 18.21 302 GLN A C 1
ATOM 2368 O O . GLN A 1 336 ? 17.078 1.864 -21.718 1.00 16.29 302 GLN A O 1
ATOM 2374 N N . GLU A 1 337 ? 16.262 1.684 -19.629 1.00 14.17 303 GLU A N 1
ATOM 2375 C CA . GLU A 1 337 ? 16.807 0.333 -19.459 1.00 13.58 303 GLU A CA 1
ATOM 2376 C C . GLU A 1 337 ? 15.770 -0.765 -19.669 1.00 12.00 303 GLU A C 1
ATOM 2377 O O . GLU A 1 337 ? 15.958 -1.888 -19.204 1.00 10.17 303 GLU A O 1
ATOM 2383 N N . TYR A 1 338 ? 14.669 -0.449 -20.340 1.00 12.39 304 TYR A N 1
ATOM 2384 C CA . TYR A 1 338 ? 13.717 -1.498 -20.683 1.00 11.75 304 TYR A CA 1
ATOM 2385 C C . TYR A 1 338 ? 14.503 -2.520 -21.494 1.00 12.38 304 TYR A C 1
ATOM 2386 O O . TYR A 1 338 ? 15.180 -2.153 -22.446 1.00 12.69 304 TYR A O 1
ATOM 2395 N N . PRO A 1 339 ? 14.466 -3.797 -21.081 1.00 10.53 305 PRO A N 1
ATOM 2396 C CA . PRO A 1 339 ? 15.420 -4.783 -21.613 1.00 12.26 305 PRO A CA 1
ATOM 2397 C C . PRO A 1 339 ? 15.086 -5.415 -22.970 1.00 12.49 305 PRO A C 1
ATOM 2398 O O . PRO A 1 339 ? 15.988 -5.976 -23.589 1.00 14.63 305 PRO A O 1
ATOM 2402 N N . PHE A 1 340 ? 13.847 -5.320 -23.439 1.00 12.47 306 PHE A N 1
ATOM 2403 C CA . PHE A 1 340 ? 13.415 -6.191 -24.537 1.00 17.12 306 PHE A CA 1
ATOM 2404 C C . PHE A 1 340 ? 13.299 -5.513 -25.903 1.00 20.85 306 PHE A C 1
ATOM 2405 O O . PHE A 1 340 ? 12.770 -6.100 -26.855 1.00 22.02 306 PHE A O 1
ATOM 2413 N N . LYS A 1 341 ? 13.777 -4.285 -26.019 1.00 18.01 307 LYS A N 1
ATOM 2414 C CA . LYS A 1 341 ? 13.736 -3.653 -27.335 1.00 26.40 307 LYS A CA 1
ATOM 2415 C C . LYS A 1 341 ? 14.947 -4.048 -28.192 1.00 22.68 307 LYS A C 1
ATOM 2416 O O . LYS A 1 341 ? 14.821 -4.230 -29.404 1.00 24.94 307 LYS A O 1
ATOM 2422 N N . GLU A 1 342 ? 16.103 -4.222 -27.558 1.00 18.59 308 GLU A N 1
ATOM 2423 C CA . GLU A 1 342 ? 17.279 -4.742 -28.258 1.00 25.34 308 GLU A CA 1
ATOM 2424 C C . GLU A 1 342 ? 17.044 -6.177 -28.695 1.00 27.99 308 GLU A C 1
ATOM 2425 O O . GLU A 1 342 ? 16.181 -6.862 -28.143 1.00 26.87 308 GLU A O 1
ATOM 2431 N N . GLU A 1 343 ? 17.806 -6.637 -29.680 1.00 24.43 309 GLU A N 1
ATOM 2432 C CA . GLU A 1 343 ? 17.601 -7.982 -30.209 1.00 28.59 309 GLU A CA 1
ATOM 2433 C C . GLU A 1 343 ? 17.687 -9.028 -29.095 1.00 32.04 309 GLU A C 1
ATOM 2434 O O . GLU A 1 343 ? 16.879 -9.955 -29.035 1.00 27.70 309 GLU A O 1
ATOM 2440 N N . TYR A 1 344 ? 18.677 -8.875 -28.219 1.00 30.58 310 TYR A N 1
ATOM 2441 C CA . TYR A 1 344 ? 18.860 -9.790 -27.091 1.00 29.30 310 TYR A CA 1
ATOM 2442 C C . TYR A 1 344 ? 19.879 -9.212 -26.116 1.00 21.04 310 TYR A C 1
ATOM 2443 O O . TYR A 1 344 ? 20.490 -8.186 -26.417 1.00 21.96 310 TYR A O 1
#